Protein AF-A0A2D8BA63-F1 (afdb_monomer)

pLDDT: mean 92.12, std 8.98, range [36.78, 98.88]

Secondary structure (DSSP, 8-state):
---SPPPP--SSS--TT--SHHHHHHHHHHHHHGGG-TTSEEEEET-TTSHHHHHHHHTT-EEEEEES-HHHHHHHHHHHTT-TTEEEEE--TT--TTSPTT-EEEEEE-S-GGG-S-HHHHHHHHHHHEEEEEEEEEEEEBHIIIIIIT----TT-S--B-HHHHHHHHTTT-SEEEEEEE----------TT--S----EEEETTEEEES-----SEEEEEEESSGGGGTTS-S------TT-HHHHHHHHHHHHHHHHHHHHHHHHHHHHHHHTT-

Foldseek 3Di:
DDPADFDDDPVLDDDCVDDAPVNQQVVQLLVLCQCVQAPWAEEEEQCFLPPSQLSSLVSHHQYEYEHQDPVSQVNNCVRRVVRPSYHYDYDDLLDQPVAQFQQTQEYEYEQPCQQDPSNLSNLVNVLRNHHALHKYKYKHFQCVQQPVVVVDDDPSGPDGDHPVRVCVSQCVRFVAKDKDAADDDDDDDDDDPPDDDDDWDWDADPVGIDTDDPDDGRMMMMMGHNDHVSVPPGDPDDDDDDPVNRNVVVVVVVVVVVVVVVVVVVVVVVVVVVVVVVD

Mean predicted aligned error: 5.62 Å

Structure (mmCIF, N/CA/C/O backbone):
data_AF-A0A2D8BA63-F1
#
_entry.id   AF-A0A2D8BA63-F1
#
loop_
_atom_site.group_PDB
_atom_site.id
_atom_site.type_symbol
_atom_site.label_atom_id
_atom_site.label_alt_id
_atom_site.label_comp_id
_atom_site.label_asym_id
_atom_site.label_entity_id
_atom_site.label_seq_id
_atom_site.pdbx_PDB_ins_code
_atom_site.Cartn_x
_atom_site.Cartn_y
_atom_site.Cartn_z
_atom_site.occupancy
_atom_site.B_iso_or_equiv
_atom_site.auth_seq_id
_atom_site.auth_comp_id
_atom_site.auth_asym_id
_atom_site.auth_atom_id
_atom_site.pdbx_PDB_model_num
ATOM 1 N N . MET A 1 1 ? 5.846 26.357 -6.225 1.00 36.78 1 MET A N 1
ATOM 2 C CA . MET A 1 1 ? 6.901 25.489 -5.663 1.00 36.78 1 MET A CA 1
ATOM 3 C C . MET A 1 1 ? 6.699 25.513 -4.162 1.00 36.78 1 MET A C 1
ATOM 5 O O . MET A 1 1 ? 6.665 26.602 -3.613 1.00 36.78 1 MET A O 1
ATOM 9 N N . SER A 1 2 ? 6.387 24.375 -3.542 1.00 41.03 2 SER A N 1
ATOM 10 C CA . SER A 1 2 ? 6.136 24.307 -2.096 1.00 41.03 2 SER A CA 1
ATOM 11 C C . SER A 1 2 ? 7.414 24.700 -1.342 1.00 41.03 2 SER A C 1
ATOM 13 O O . SER A 1 2 ? 8.470 24.154 -1.636 1.00 41.03 2 SER A O 1
ATOM 15 N N . GLU A 1 3 ? 7.324 25.660 -0.417 1.00 54.19 3 GLU A N 1
ATOM 16 C CA . GLU A 1 3 ? 8.443 26.184 0.393 1.00 54.19 3 GLU A CA 1
ATOM 17 C C . GLU A 1 3 ? 8.926 25.212 1.490 1.00 54.19 3 GLU A C 1
ATOM 19 O O . GLU A 1 3 ? 9.721 25.588 2.350 1.00 54.19 3 GLU A O 1
ATOM 24 N N . HIS A 1 4 ? 8.460 23.960 1.497 1.00 57.81 4 HIS A N 1
ATOM 25 C CA . HIS A 1 4 ? 8.816 23.004 2.542 1.00 57.81 4 HIS A CA 1
ATOM 26 C C . HIS A 1 4 ? 10.095 22.227 2.185 1.00 57.81 4 HIS A C 1
ATOM 28 O O . HIS A 1 4 ? 10.226 21.759 1.051 1.00 57.81 4 HIS A O 1
ATOM 34 N N . PRO A 1 5 ? 11.035 22.061 3.135 1.00 61.38 5 PRO A N 1
ATOM 35 C CA . PRO A 1 5 ? 12.269 21.317 2.905 1.00 61.38 5 PRO A CA 1
ATOM 36 C C . PRO A 1 5 ? 11.960 19.867 2.516 1.00 61.38 5 PRO A C 1
ATOM 38 O O . PRO A 1 5 ? 11.190 19.189 3.192 1.00 61.38 5 PRO A O 1
ATOM 41 N N . VAL A 1 6 ? 12.557 19.401 1.416 1.00 74.44 6 VAL A N 1
ATOM 42 C CA . VAL A 1 6 ? 12.418 18.025 0.915 1.00 74.44 6 VAL A CA 1
ATOM 43 C C . VAL A 1 6 ? 13.180 17.080 1.840 1.00 74.44 6 VAL A C 1
ATOM 45 O O . VAL A 1 6 ? 14.362 17.304 2.107 1.00 74.44 6 VAL A O 1
ATOM 48 N N . LEU A 1 7 ? 12.521 16.021 2.311 1.00 80.38 7 LEU A N 1
ATOM 49 C CA . LEU A 1 7 ? 13.189 14.980 3.084 1.00 80.38 7 LEU A CA 1
ATOM 50 C C . LEU A 1 7 ? 14.110 14.168 2.148 1.00 80.38 7 LEU A C 1
ATOM 52 O O . LEU A 1 7 ? 13.640 13.698 1.106 1.00 80.38 7 LEU A O 1
ATOM 56 N N . PRO A 1 8 ? 15.409 14.006 2.458 1.00 80.31 8 PRO A N 1
ATOM 57 C CA . PRO A 1 8 ? 16.310 13.221 1.623 1.00 80.31 8 PRO A CA 1
ATOM 58 C C . PRO A 1 8 ? 15.844 11.768 1.502 1.00 80.31 8 PRO A C 1
ATOM 60 O O . PRO A 1 8 ? 15.501 11.127 2.491 1.00 80.31 8 PRO A O 1
ATOM 63 N N . PHE A 1 9 ? 15.878 11.225 0.289 1.00 80.50 9 PHE A N 1
ATOM 64 C CA . PHE A 1 9 ? 15.582 9.814 0.070 1.00 80.50 9 PHE A CA 1
ATOM 65 C C . PHE A 1 9 ? 16.802 8.956 0.404 1.00 80.50 9 PHE A C 1
ATOM 67 O O . PHE A 1 9 ? 17.817 9.025 -0.293 1.00 80.50 9 PHE A O 1
ATOM 74 N N . THR A 1 10 ? 16.668 8.130 1.437 1.00 77.56 10 THR A N 1
ATOM 75 C CA . THR A 1 10 ? 17.700 7.198 1.916 1.00 77.56 10 THR A CA 1
ATOM 76 C C . THR A 1 10 ? 17.593 5.804 1.292 1.00 77.56 10 THR A C 1
ATOM 78 O O . THR A 1 10 ? 18.524 5.020 1.419 1.00 77.56 10 THR A O 1
ATOM 81 N N . GLY A 1 11 ? 16.484 5.498 0.607 1.00 73.44 11 GLY A N 1
ATOM 82 C CA . GLY A 1 11 ? 16.144 4.146 0.143 1.00 73.44 11 GLY A CA 1
ATOM 83 C C . GLY A 1 11 ? 15.202 3.395 1.086 1.00 73.44 11 GLY A C 1
ATOM 84 O O . GLY A 1 11 ? 14.504 2.495 0.645 1.00 73.44 11 GLY A O 1
ATOM 85 N N . GLU A 1 12 ? 15.122 3.811 2.348 1.00 78.38 12 GLU A N 1
ATOM 86 C CA . GLU A 1 12 ? 14.252 3.204 3.364 1.00 78.38 12 GLU A CA 1
ATOM 87 C C . GLU A 1 12 ? 12.789 3.635 3.231 1.00 78.38 12 GLU A C 1
ATOM 89 O O . GLU A 1 12 ? 11.874 2.871 3.510 1.00 78.38 12 GLU A O 1
ATOM 94 N N . ARG A 1 13 ? 12.561 4.880 2.804 1.00 84.81 13 ARG A N 1
ATOM 95 C CA . ARG A 1 13 ? 11.239 5.500 2.769 1.00 84.81 13 ARG A CA 1
ATOM 96 C C . ARG A 1 13 ? 10.960 6.099 1.405 1.00 84.81 13 ARG A C 1
ATOM 98 O O . ARG A 1 13 ? 11.774 6.848 0.862 1.00 84.81 13 ARG A O 1
ATOM 105 N N . TYR A 1 14 ? 9.760 5.849 0.899 1.00 85.44 14 TYR A N 1
ATOM 106 C CA . TYR A 1 14 ? 9.250 6.549 -0.269 1.00 85.44 14 TYR A CA 1
ATOM 107 C C . TYR A 1 14 ? 8.957 8.025 0.037 1.00 85.44 14 TYR A C 1
ATOM 109 O O . TYR A 1 14 ? 8.306 8.350 1.031 1.00 85.44 14 TYR A O 1
ATOM 117 N N . THR A 1 15 ? 9.392 8.916 -0.854 1.00 83.19 15 THR A N 1
ATOM 118 C CA . THR A 1 15 ? 9.012 10.333 -0.845 1.00 83.19 15 THR A CA 1
ATOM 119 C C . THR A 1 15 ? 8.255 10.670 -2.134 1.00 83.19 15 THR A C 1
ATOM 121 O O . THR A 1 15 ? 8.637 10.167 -3.192 1.00 83.19 15 THR A O 1
ATOM 124 N N . PRO A 1 16 ? 7.208 11.519 -2.108 1.00 80.88 16 PRO A N 1
ATOM 125 C CA . PRO A 1 16 ? 6.418 11.860 -3.297 1.00 80.88 16 PRO A CA 1
ATOM 126 C C . PRO A 1 16 ? 7.219 12.466 -4.455 1.00 80.88 16 PRO A C 1
ATOM 128 O O . PRO A 1 16 ? 6.772 12.453 -5.598 1.00 80.88 16 PRO A O 1
ATOM 131 N N . GLU A 1 17 ? 8.399 13.016 -4.170 1.00 83.75 17 GLU A N 1
ATOM 132 C CA . GLU A 1 17 ? 9.335 13.530 -5.169 1.00 83.75 17 GLU A CA 1
ATOM 133 C C . GLU A 1 17 ? 9.994 12.407 -5.996 1.00 83.75 17 GLU A C 1
ATOM 135 O O . GLU A 1 17 ? 10.580 12.673 -7.049 1.00 83.75 17 GLU A O 1
ATOM 140 N N . ARG A 1 18 ? 9.903 11.147 -5.551 1.00 80.44 18 ARG A N 1
ATOM 141 C CA . ARG A 1 18 ? 10.297 9.974 -6.336 1.00 80.44 18 ARG A CA 1
ATOM 142 C C . ARG A 1 18 ? 9.176 9.597 -7.306 1.00 80.44 18 ARG A C 1
ATOM 144 O O . ARG A 1 18 ? 8.060 9.288 -6.895 1.00 80.44 18 ARG A O 1
ATOM 151 N N . GLY A 1 19 ? 9.502 9.603 -8.597 1.00 75.94 19 GLY A N 1
ATOM 152 C CA . GLY A 1 19 ? 8.677 9.010 -9.654 1.00 75.94 19 GLY A CA 1
ATOM 153 C C . GLY A 1 19 ? 8.963 7.517 -9.846 1.00 75.94 19 GLY A C 1
ATOM 154 O O . GLY A 1 19 ? 9.604 6.893 -9.000 1.00 75.94 19 GLY A O 1
ATOM 155 N N . ARG A 1 20 ? 8.565 6.981 -11.006 1.00 82.88 20 ARG A N 1
ATOM 156 C CA . ARG A 1 20 ? 8.799 5.589 -11.447 1.00 82.88 20 ARG A CA 1
ATOM 157 C C . ARG A 1 20 ? 7.987 4.534 -10.687 1.00 82.88 20 ARG A C 1
ATOM 159 O O . ARG A 1 20 ? 6.937 4.846 -10.131 1.00 82.88 20 ARG A O 1
ATOM 166 N N . GLU A 1 21 ? 8.428 3.276 -10.735 1.00 83.44 21 GLU A N 1
ATOM 167 C CA . GLU A 1 21 ? 7.679 2.108 -10.260 1.00 83.44 21 GLU A CA 1
ATOM 168 C C . GLU A 1 21 ? 7.295 2.238 -8.788 1.00 83.44 21 GLU A C 1
ATOM 170 O O . GLU A 1 21 ? 6.129 2.049 -8.439 1.00 83.44 21 GLU A O 1
ATOM 175 N N . ILE A 1 22 ? 8.250 2.681 -7.963 1.00 85.75 22 ILE A N 1
ATOM 176 C CA . ILE A 1 22 ? 8.063 2.873 -6.523 1.00 85.75 22 ILE A CA 1
ATOM 177 C C . ILE A 1 22 ? 6.902 3.829 -6.217 1.00 85.75 22 ILE A C 1
ATOM 179 O O . ILE A 1 22 ? 6.151 3.614 -5.270 1.00 85.75 22 ILE A O 1
ATOM 183 N N . ALA A 1 23 ? 6.677 4.850 -7.054 1.00 87.94 23 ALA A N 1
ATOM 184 C CA . ALA A 1 23 ? 5.541 5.746 -6.883 1.00 87.94 23 ALA A CA 1
ATOM 185 C C . ALA A 1 23 ? 4.215 5.002 -7.072 1.00 87.94 23 ALA A C 1
ATOM 187 O O . ALA A 1 23 ? 3.329 5.104 -6.227 1.00 87.94 23 ALA A O 1
ATOM 188 N N . TYR A 1 24 ? 4.077 4.214 -8.139 1.00 91.94 24 TYR A N 1
ATOM 189 C CA . TYR A 1 24 ? 2.854 3.445 -8.386 1.00 91.94 24 TYR A CA 1
ATOM 190 C C . TYR A 1 24 ? 2.594 2.432 -7.276 1.00 91.94 24 TYR A C 1
ATOM 192 O O . TYR A 1 24 ? 1.462 2.313 -6.811 1.00 91.94 24 TYR A O 1
ATOM 200 N N . GLU A 1 25 ? 3.630 1.729 -6.826 1.00 92.44 25 GLU A N 1
ATOM 201 C CA . GLU A 1 25 ? 3.519 0.739 -5.757 1.00 92.44 25 GLU A CA 1
ATOM 202 C C . GLU A 1 25 ? 2.975 1.383 -4.478 1.00 92.44 25 GLU A C 1
ATOM 204 O O . GLU A 1 25 ? 1.981 0.921 -3.907 1.00 92.44 25 GLU A O 1
ATOM 209 N N . HIS A 1 26 ? 3.571 2.493 -4.054 1.00 94.12 26 HIS A N 1
ATOM 210 C CA . HIS A 1 26 ? 3.197 3.196 -2.832 1.00 94.12 26 HIS A CA 1
ATOM 211 C C . HIS A 1 26 ? 1.831 3.899 -2.937 1.00 94.12 26 HIS A C 1
ATOM 213 O O . HIS A 1 26 ? 0.942 3.669 -2.109 1.00 94.12 26 HIS A O 1
ATOM 219 N N . TRP A 1 27 ? 1.601 4.688 -3.990 1.00 94.88 27 TRP A N 1
ATOM 220 C CA . TRP A 1 27 ? 0.345 5.424 -4.173 1.00 94.88 27 TRP A CA 1
ATOM 221 C C . TRP A 1 27 ? -0.863 4.513 -4.371 1.00 94.88 27 TRP A C 1
ATOM 223 O O . TRP A 1 27 ? -1.954 4.851 -3.909 1.00 94.88 27 TRP A O 1
ATOM 233 N N . HIS A 1 28 ? -0.702 3.353 -5.011 1.00 96.81 28 HIS A N 1
ATOM 234 C CA . HIS A 1 28 ? -1.818 2.443 -5.269 1.00 96.81 28 HIS A CA 1
ATOM 235 C C . HIS A 1 28 ? -2.404 1.860 -3.977 1.00 96.81 28 HIS A C 1
ATOM 237 O O . HIS A 1 28 ? -3.628 1.812 -3.844 1.00 96.81 28 HIS A O 1
ATOM 243 N N . ARG A 1 29 ? -1.576 1.508 -2.983 1.00 97.44 29 ARG A N 1
ATOM 244 C CA . ARG A 1 29 ? -2.061 1.007 -1.680 1.00 97.44 29 ARG A CA 1
ATOM 245 C C . ARG A 1 29 ? -2.949 2.039 -0.982 1.00 97.44 29 ARG A C 1
ATOM 247 O O . ARG A 1 29 ? -4.066 1.732 -0.560 1.00 97.44 29 ARG A O 1
ATOM 254 N N . TYR A 1 30 ? -2.510 3.297 -0.958 1.00 97.94 30 TYR A N 1
ATOM 255 C CA . TYR A 1 30 ? -3.320 4.391 -0.426 1.00 97.94 30 TYR A CA 1
ATOM 256 C C . TYR A 1 30 ? -4.521 4.724 -1.324 1.00 97.94 30 TYR A C 1
ATOM 258 O O . TYR A 1 30 ? -5.593 5.034 -0.813 1.00 97.94 30 TYR A O 1
ATOM 266 N N . ALA A 1 31 ? -4.418 4.610 -2.650 1.00 97.12 31 ALA A N 1
ATOM 267 C CA . ALA A 1 31 ? -5.553 4.803 -3.553 1.00 97.12 31 ALA A CA 1
ATOM 268 C C . ALA A 1 31 ? -6.653 3.748 -3.344 1.00 97.12 31 ALA A C 1
ATOM 270 O O . ALA A 1 31 ? -7.831 4.102 -3.399 1.00 97.12 31 ALA A O 1
ATOM 271 N N . LEU A 1 32 ? -6.279 2.496 -3.054 1.00 97.31 32 LEU A N 1
ATOM 272 C CA . LEU A 1 32 ? -7.192 1.419 -2.660 1.00 97.31 32 LEU A CA 1
ATOM 273 C C . LEU A 1 32 ? -7.887 1.732 -1.326 1.00 97.31 32 LEU A C 1
ATOM 275 O O . LEU A 1 32 ? -9.087 1.504 -1.191 1.00 97.31 32 LEU A O 1
ATOM 279 N N . ALA A 1 33 ? -7.148 2.279 -0.357 1.00 97.69 33 ALA A N 1
ATOM 280 C CA . ALA A 1 33 ? -7.671 2.643 0.960 1.00 97.69 33 ALA A CA 1
ATOM 281 C C . ALA A 1 33 ? -8.555 3.904 0.945 1.00 97.69 33 ALA A C 1
ATOM 283 O O . ALA A 1 33 ? -9.486 4.019 1.742 1.00 97.69 33 ALA A O 1
ATOM 284 N N . ARG A 1 34 ? -8.289 4.849 0.033 1.00 97.81 34 ARG A N 1
ATOM 285 C CA . ARG A 1 34 ? -8.894 6.194 0.004 1.00 97.81 34 ARG A CA 1
ATOM 286 C C . ARG A 1 34 ? -10.424 6.211 0.122 1.00 97.81 34 ARG A C 1
ATOM 288 O O . ARG A 1 34 ? -10.921 6.995 0.930 1.00 97.81 34 ARG A O 1
ATOM 295 N N . PRO A 1 35 ? -11.195 5.385 -0.616 1.00 96.75 35 PRO A N 1
ATOM 296 C CA . PRO A 1 35 ? -12.657 5.396 -0.524 1.00 96.75 35 PRO A CA 1
ATOM 297 C C . PRO A 1 35 ? -13.187 4.968 0.852 1.00 96.75 35 PRO A C 1
ATOM 299 O O . PRO A 1 35 ? -14.329 5.263 1.189 1.00 96.75 35 PRO A O 1
ATOM 302 N N . LEU A 1 36 ? -12.368 4.279 1.652 1.00 97.12 36 LEU A N 1
ATOM 303 C CA . LEU A 1 36 ? -12.744 3.742 2.958 1.00 97.12 36 LEU A CA 1
ATOM 304 C C . LEU A 1 36 ? -12.575 4.770 4.084 1.00 97.12 36 LEU A C 1
ATOM 306 O O . LEU A 1 36 ? -13.120 4.571 5.164 1.00 97.12 36 LEU A O 1
ATOM 310 N N . ALA A 1 37 ? -11.826 5.852 3.857 1.00 97.88 37 ALA A N 1
ATOM 311 C CA . ALA A 1 37 ? -11.465 6.812 4.899 1.00 97.88 37 ALA A CA 1
ATOM 312 C C . ALA A 1 37 ? -12.602 7.775 5.283 1.00 97.88 37 ALA A C 1
ATOM 314 O O . ALA A 1 37 ? -12.613 8.290 6.401 1.00 97.88 37 ALA A O 1
ATOM 315 N N . ALA A 1 38 ? -13.558 8.026 4.386 1.00 97.50 38 ALA A N 1
ATOM 316 C CA . ALA A 1 38 ? -14.593 9.038 4.583 1.00 97.50 38 ALA A CA 1
ATOM 317 C C . ALA A 1 38 ? -15.389 8.817 5.884 1.00 97.50 38 ALA A C 1
ATOM 319 O O . ALA A 1 38 ? -15.988 7.763 6.098 1.00 97.50 38 ALA A O 1
ATOM 320 N N . GLY A 1 39 ? -15.385 9.819 6.771 1.00 97.69 39 GLY A N 1
ATOM 321 C CA . GLY A 1 39 ? -16.095 9.792 8.055 1.00 97.69 39 GLY A CA 1
ATOM 322 C C . GLY A 1 39 ? -15.459 8.915 9.144 1.00 97.69 39 GLY A C 1
ATOM 323 O O . GLY A 1 39 ? -15.929 8.943 10.287 1.00 97.69 39 GLY A O 1
ATOM 324 N N . ARG A 1 40 ? -14.387 8.177 8.830 1.00 98.38 40 ARG A N 1
ATOM 325 C CA . ARG A 1 40 ? -13.730 7.221 9.733 1.00 98.38 40 ARG A CA 1
ATOM 326 C C . ARG A 1 40 ? -12.606 7.852 10.550 1.00 98.38 40 ARG A C 1
ATOM 328 O O . ARG A 1 40 ? -11.975 8.823 10.130 1.00 98.38 40 ARG A O 1
ATOM 335 N N . ARG A 1 41 ? -12.340 7.274 11.723 1.00 98.81 41 ARG A N 1
ATOM 336 C CA . ARG A 1 41 ? -11.105 7.481 12.493 1.00 98.81 41 ARG A CA 1
ATOM 337 C C . ARG A 1 41 ? -10.031 6.576 11.899 1.00 98.81 41 ARG A C 1
ATOM 339 O O . ARG A 1 41 ? -10.203 5.357 11.900 1.00 98.81 41 ARG A O 1
ATOM 346 N N . VAL A 1 42 ? -8.971 7.169 11.370 1.00 98.88 42 VAL A N 1
ATOM 347 C CA . VAL A 1 42 ? -7.920 6.474 10.628 1.00 98.88 42 VAL A CA 1
ATOM 348 C C . VAL A 1 42 ? -6.611 6.542 11.402 1.00 98.88 42 VAL A C 1
ATOM 350 O O . VAL A 1 42 ? -6.197 7.626 11.810 1.00 98.88 42 VAL A O 1
ATOM 353 N N . LEU A 1 43 ? -5.963 5.397 11.575 1.00 98.88 43 LEU A N 1
ATOM 354 C CA . LEU A 1 43 ? -4.563 5.309 11.976 1.00 98.88 43 LEU A CA 1
ATOM 355 C C . LEU A 1 43 ? -3.736 4.945 10.743 1.00 98.88 43 LEU A C 1
ATOM 357 O O . LEU A 1 43 ? -4.050 3.961 10.082 1.00 98.88 43 LEU A O 1
ATOM 361 N N . ASP A 1 44 ? -2.692 5.709 10.451 1.00 98.81 44 ASP A N 1
ATOM 362 C CA . ASP A 1 44 ? -1.660 5.366 9.469 1.00 98.81 44 ASP A CA 1
ATOM 363 C C . ASP A 1 44 ? -0.364 5.104 10.245 1.00 98.81 44 ASP A C 1
ATOM 365 O O . ASP A 1 44 ? 0.294 6.033 10.714 1.00 98.81 44 ASP A O 1
ATOM 369 N N . ALA A 1 45 ? -0.076 3.832 10.512 1.00 98.44 45 ALA A N 1
ATOM 370 C CA . ALA A 1 45 ? 1.037 3.402 11.348 1.00 98.44 45 ALA A CA 1
ATOM 371 C C . ALA A 1 45 ? 2.277 3.126 10.490 1.00 98.44 45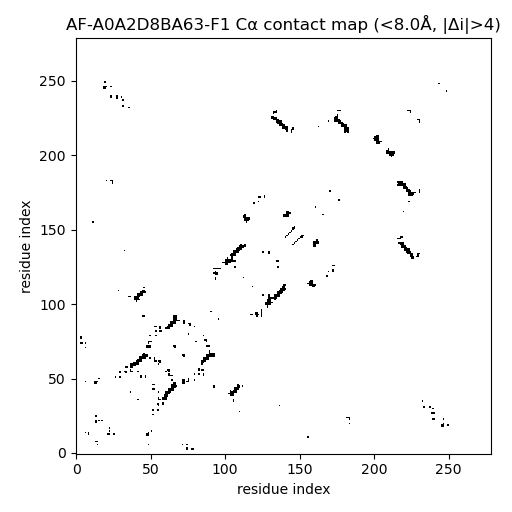 ALA A C 1
ATOM 373 O O . ALA A 1 45 ? 2.205 2.325 9.560 1.00 98.44 45 ALA A O 1
ATOM 374 N N . ALA A 1 46 ? 3.398 3.759 10.852 1.00 97.25 46 ALA A N 1
ATOM 375 C CA . ALA A 1 46 ? 4.580 3.945 10.004 1.00 97.25 46 ALA A CA 1
ATOM 376 C C . ALA A 1 46 ? 4.257 4.766 8.739 1.00 97.25 46 ALA A C 1
ATOM 378 O O . ALA A 1 46 ? 4.487 4.342 7.610 1.00 97.25 46 ALA A O 1
ATOM 379 N N . CYS A 1 47 ? 3.690 5.962 8.939 1.00 97.56 47 CYS A N 1
ATOM 380 C CA . CYS A 1 47 ? 3.182 6.829 7.870 1.00 97.56 47 CYS A CA 1
ATOM 381 C C . CYS A 1 47 ? 4.266 7.457 6.976 1.00 97.56 47 CYS A C 1
ATOM 383 O O . CYS A 1 47 ? 3.950 8.139 5.992 1.00 97.56 47 CYS A O 1
ATOM 385 N N . GLY A 1 48 ? 5.542 7.295 7.324 1.00 95.69 48 GLY A N 1
ATOM 386 C CA . GLY A 1 48 ? 6.655 7.874 6.598 1.00 95.69 48 GLY A CA 1
ATOM 387 C C . GLY A 1 48 ? 6.603 9.399 6.588 1.00 95.69 48 GLY A C 1
ATOM 388 O O . GLY A 1 48 ? 6.421 10.040 7.620 1.00 95.69 48 GLY A O 1
ATOM 389 N N . GLU A 1 49 ? 6.751 9.998 5.404 1.00 94.62 49 GLU A N 1
ATOM 390 C CA . GLU A 1 49 ? 6.716 11.459 5.265 1.00 94.62 49 GLU A CA 1
ATOM 391 C C . GLU A 1 49 ? 5.291 12.030 5.287 1.00 94.62 49 GLU A C 1
ATOM 393 O O . GLU A 1 49 ? 5.134 13.241 5.397 1.00 94.62 49 GLU A O 1
ATOM 398 N N . GLY A 1 50 ? 4.259 11.175 5.247 1.00 96.94 50 GLY A N 1
ATOM 399 C CA . GLY A 1 50 ? 2.874 11.550 5.539 1.00 96.94 50 GLY A CA 1
ATOM 400 C C . GLY A 1 50 ? 1.928 11.731 4.344 1.00 96.94 50 GLY A C 1
ATOM 401 O O . GLY A 1 50 ? 0.732 11.934 4.562 1.00 96.94 50 GLY A O 1
ATOM 402 N N . TYR A 1 51 ? 2.356 11.623 3.078 1.00 97.19 51 TYR A N 1
ATOM 403 C CA . TYR A 1 51 ? 1.437 11.798 1.933 1.00 97.19 51 TYR A CA 1
ATOM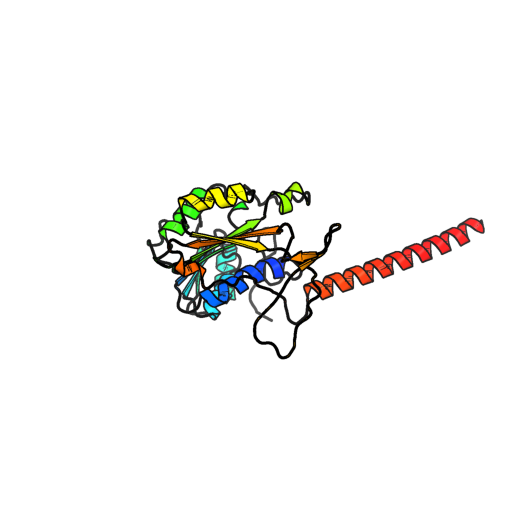 404 C C . TYR A 1 51 ? 0.199 10.895 2.000 1.00 97.19 51 TYR A C 1
ATOM 406 O O . TYR A 1 51 ? -0.901 11.334 1.650 1.00 97.19 51 TYR A O 1
ATOM 414 N N . GLY A 1 52 ? 0.365 9.651 2.458 1.00 97.81 52 GLY A N 1
ATOM 415 C CA . GLY A 1 52 ? -0.712 8.680 2.610 1.00 97.81 52 GLY A CA 1
ATOM 416 C C . GLY A 1 52 ? -1.752 9.131 3.631 1.00 97.81 52 GLY A C 1
ATOM 417 O O . GLY A 1 52 ? -2.943 9.221 3.317 1.00 97.81 52 GLY A O 1
ATOM 418 N N . SER A 1 53 ? -1.293 9.541 4.815 1.00 98.62 53 SER A N 1
ATOM 419 C CA . SER A 1 53 ? -2.129 10.137 5.859 1.00 98.62 53 SER A CA 1
ATOM 420 C C . SER A 1 53 ? -2.870 11.379 5.351 1.00 98.62 53 SER A C 1
ATOM 422 O O . SER A 1 53 ? -4.083 11.515 5.542 1.00 98.62 53 SER A O 1
ATOM 424 N N . ALA A 1 54 ? -2.174 12.262 4.626 1.00 98.50 54 ALA A N 1
ATOM 425 C CA . ALA A 1 54 ? -2.772 13.446 4.015 1.00 98.50 54 ALA A CA 1
ATOM 426 C C . ALA A 1 54 ? -3.837 13.096 2.963 1.00 98.50 54 ALA A C 1
ATOM 428 O O . ALA A 1 54 ? -4.869 13.772 2.879 1.00 98.50 54 ALA A O 1
ATOM 429 N N . LEU A 1 55 ? -3.629 12.033 2.179 1.00 98.06 55 LEU A N 1
ATOM 430 C CA . LEU A 1 55 ? -4.612 11.540 1.215 1.00 98.06 55 LEU A CA 1
ATOM 431 C C . LEU A 1 55 ? -5.879 11.033 1.916 1.00 98.06 55 LEU A C 1
ATOM 433 O O . LEU A 1 55 ? -6.985 11.355 1.475 1.00 98.06 55 LEU A O 1
ATOM 437 N N . MET A 1 56 ? -5.734 10.284 3.013 1.00 98.69 56 MET A N 1
ATOM 438 C CA . MET A 1 56 ? -6.875 9.789 3.796 1.00 98.69 56 MET A CA 1
ATOM 439 C C . MET A 1 56 ? -7.648 10.937 4.448 1.00 98.69 56 MET A C 1
ATOM 441 O O . MET A 1 56 ? -8.881 10.955 4.431 1.00 98.69 56 MET A O 1
ATOM 445 N N . ALA A 1 57 ? -6.934 11.939 4.963 1.00 98.56 57 ALA A N 1
ATOM 446 C CA . ALA A 1 57 ? -7.540 13.105 5.586 1.00 98.56 57 ALA A CA 1
ATOM 447 C C . ALA A 1 57 ? -8.352 13.920 4.572 1.00 98.56 57 ALA A C 1
ATOM 449 O O . ALA A 1 57 ? -9.505 14.274 4.829 1.00 98.56 57 ALA A O 1
ATOM 450 N N . ARG A 1 58 ? -7.799 14.155 3.375 1.00 98.12 58 ARG A N 1
ATOM 451 C CA . ARG A 1 58 ? -8.501 14.830 2.267 1.00 98.12 58 ARG A CA 1
ATOM 452 C C . ARG A 1 58 ? -9.719 14.056 1.763 1.00 98.12 58 ARG A C 1
ATOM 454 O O . ARG A 1 58 ? -10.657 14.674 1.272 1.00 98.12 58 ARG A O 1
ATOM 461 N N . ALA A 1 59 ? -9.736 12.735 1.923 1.00 98.00 59 ALA A N 1
ATOM 462 C CA . ALA A 1 59 ? -10.902 11.899 1.643 1.00 98.00 59 ALA A CA 1
ATOM 463 C C . ALA A 1 59 ? -11.985 11.955 2.743 1.00 98.00 59 ALA A C 1
ATOM 465 O O . ALA A 1 59 ? -13.001 11.273 2.638 1.00 98.00 59 ALA A O 1
ATOM 466 N N . GLY A 1 60 ? -11.795 12.771 3.787 1.00 98.12 60 GLY A N 1
ATOM 467 C CA . GLY A 1 60 ? -12.765 12.982 4.863 1.00 98.12 60 GLY A CA 1
ATOM 468 C C . GLY A 1 60 ? -12.538 12.121 6.107 1.00 98.12 60 GLY A C 1
ATOM 469 O O . GLY A 1 60 ? -13.434 12.044 6.950 1.00 98.12 60 GLY A O 1
ATOM 470 N N . GLY A 1 61 ? -11.381 11.463 6.232 1.00 98.62 61 GLY A N 1
ATOM 471 C CA . GLY A 1 61 ? -10.989 10.754 7.452 1.00 98.62 61 GLY A CA 1
ATOM 472 C C . GLY A 1 61 ? -10.440 11.692 8.529 1.00 98.62 61 GLY A C 1
ATOM 473 O O . GLY A 1 61 ? -9.832 12.713 8.217 1.00 98.62 61 GLY A O 1
ATOM 474 N N . ARG A 1 62 ? -10.620 11.336 9.805 1.00 98.81 62 ARG A N 1
ATOM 475 C CA . ARG A 1 62 ? -9.886 11.933 10.936 1.00 98.81 62 ARG A CA 1
ATOM 476 C C . ARG A 1 62 ? -8.647 11.087 11.180 1.00 98.81 62 ARG A C 1
ATOM 478 O O . ARG A 1 62 ? -8.793 9.948 11.618 1.00 98.81 62 ARG A O 1
ATOM 485 N N . VAL A 1 63 ? -7.472 11.605 10.847 1.00 98.88 63 VAL A N 1
ATOM 486 C CA . VAL A 1 63 ? -6.261 10.800 10.674 1.00 98.88 63 VAL A CA 1
ATOM 487 C C . VAL A 1 63 ? -5.229 11.104 11.751 1.00 98.88 63 VAL A C 1
ATOM 489 O O . VAL A 1 63 ? -4.884 12.265 11.973 1.00 98.88 63 VAL A O 1
ATOM 492 N N . LEU A 1 64 ? -4.710 10.042 12.361 1.00 98.88 64 LEU A N 1
ATOM 493 C CA . LEU A 1 64 ? -3.468 10.043 13.122 1.00 98.88 64 LEU A CA 1
ATOM 494 C C . LEU A 1 64 ? -2.401 9.296 12.310 1.00 98.88 64 LEU A C 1
ATOM 496 O O . LEU A 1 64 ? -2.554 8.101 12.067 1.00 98.88 64 LEU A O 1
ATOM 500 N N . GLY A 1 65 ? -1.349 9.992 11.887 1.00 98.69 65 GLY A N 1
ATOM 501 C CA . GLY A 1 65 ? -0.154 9.390 11.294 1.00 98.69 65 GLY A CA 1
ATOM 502 C C . GLY A 1 65 ? 0.930 9.192 12.351 1.00 98.69 65 GLY A C 1
ATOM 503 O O . GLY A 1 65 ? 1.268 10.138 13.065 1.00 98.69 65 GLY A O 1
ATOM 504 N N . LEU A 1 66 ? 1.467 7.979 12.470 1.00 98.56 66 LEU A N 1
ATOM 505 C CA . LEU A 1 66 ? 2.554 7.659 13.397 1.00 98.56 66 LEU A CA 1
ATOM 506 C C . LEU A 1 66 ? 3.806 7.247 12.639 1.00 98.56 66 LEU A C 1
ATOM 508 O O . LEU A 1 66 ? 3.728 6.381 11.773 1.00 98.56 66 LEU A O 1
ATOM 512 N N . ASP A 1 67 ? 4.959 7.778 13.024 1.00 98.12 67 ASP A N 1
ATOM 513 C CA . ASP A 1 67 ? 6.257 7.286 12.554 1.00 98.12 67 ASP A CA 1
ATOM 514 C C . ASP A 1 67 ? 7.286 7.314 13.695 1.00 98.12 67 ASP A C 1
ATOM 516 O O . ASP A 1 67 ? 7.177 8.114 14.629 1.00 98.12 67 ASP A O 1
ATOM 520 N N . LEU A 1 68 ? 8.271 6.416 13.648 1.00 96.75 68 LEU A N 1
ATOM 521 C CA . LEU A 1 68 ? 9.318 6.319 14.667 1.00 96.75 68 LEU A CA 1
ATOM 522 C C . LEU A 1 68 ? 10.359 7.440 14.512 1.00 96.75 68 LEU A C 1
ATOM 524 O O . LEU A 1 68 ? 10.926 7.909 15.506 1.00 96.75 68 LEU A O 1
ATOM 528 N N . ASP A 1 69 ? 10.597 7.872 13.272 1.00 96.00 69 ASP A N 1
ATOM 529 C CA . ASP A 1 69 ? 11.606 8.862 12.918 1.00 96.00 69 ASP A CA 1
ATOM 530 C C . ASP A 1 69 ? 11.096 10.293 13.187 1.00 96.00 69 ASP A C 1
ATOM 532 O O . ASP A 1 69 ? 10.173 10.770 12.515 1.00 96.00 69 ASP A O 1
ATOM 536 N N . PRO A 1 70 ? 11.708 11.027 14.136 1.00 96.00 70 PRO A N 1
ATOM 537 C CA . PRO A 1 70 ? 11.283 12.383 14.461 1.00 96.00 70 PRO A CA 1
ATOM 538 C C . PRO A 1 70 ? 11.425 13.352 13.279 1.00 96.00 70 PRO A C 1
ATOM 540 O O . PRO A 1 70 ? 10.623 14.282 13.175 1.00 96.00 70 PRO A O 1
ATOM 543 N N . GLN A 1 71 ? 12.392 13.140 12.375 1.00 94.75 71 GLN A N 1
ATOM 544 C CA . GLN A 1 71 ? 12.584 14.007 11.207 1.00 94.75 71 GLN A CA 1
ATOM 545 C C . GLN A 1 71 ? 11.438 13.848 10.203 1.00 94.75 71 GLN A C 1
ATOM 547 O O . GLN A 1 71 ? 10.954 14.839 9.653 1.00 94.75 71 GLN A O 1
ATOM 552 N N . ALA A 1 72 ? 10.959 12.616 10.008 1.00 94.75 72 ALA A N 1
ATOM 553 C CA . ALA A 1 72 ? 9.782 12.322 9.194 1.00 94.75 72 ALA A CA 1
ATOM 554 C C . ALA A 1 72 ? 8.541 13.032 9.725 1.00 94.75 72 ALA A C 1
ATOM 556 O O . ALA A 1 72 ? 7.828 13.698 8.978 1.00 94.75 72 ALA A O 1
ATOM 557 N N . VAL A 1 73 ? 8.317 12.918 11.036 1.00 97.44 73 VAL A N 1
ATOM 558 C CA . VAL A 1 73 ? 7.154 13.498 11.709 1.00 97.44 73 VAL A CA 1
ATOM 559 C C . VAL A 1 73 ? 7.193 15.021 11.641 1.00 97.44 73 VAL A C 1
ATOM 561 O O . VAL A 1 73 ? 6.172 15.650 11.364 1.00 97.44 73 VAL A O 1
ATOM 564 N N . GLU A 1 74 ? 8.355 15.637 11.869 1.00 96.62 74 GLU A N 1
ATOM 565 C CA . GLU A 1 74 ? 8.518 17.087 11.739 1.00 96.62 74 GLU A CA 1
ATOM 566 C C . GLU A 1 74 ? 8.258 17.556 10.301 1.00 96.62 74 GLU A C 1
ATOM 568 O O . GLU A 1 74 ? 7.490 18.501 10.089 1.00 96.62 74 GLU A O 1
ATOM 573 N N . HIS A 1 75 ? 8.813 16.849 9.311 1.00 95.44 75 HIS A N 1
ATOM 574 C CA . HIS A 1 75 ? 8.547 17.109 7.899 1.00 95.44 75 HIS A CA 1
ATOM 575 C C . HIS A 1 75 ? 7.050 17.002 7.572 1.00 95.44 75 HIS A C 1
ATOM 577 O O . HIS A 1 75 ? 6.483 17.928 6.989 1.00 95.44 75 HIS A O 1
ATOM 583 N N . ALA A 1 76 ? 6.392 15.918 7.991 1.00 96.81 76 ALA A N 1
ATOM 584 C CA . ALA A 1 76 ? 4.977 15.664 7.744 1.00 96.81 76 ALA A CA 1
ATOM 585 C C . ALA A 1 76 ? 4.087 16.762 8.349 1.00 96.81 76 ALA A C 1
ATOM 587 O O . ALA A 1 76 ? 3.190 17.292 7.683 1.00 96.81 76 ALA A O 1
ATOM 588 N N . ARG A 1 77 ? 4.376 17.167 9.596 1.00 97.25 77 ARG A N 1
ATOM 589 C CA . ARG A 1 77 ? 3.685 18.277 10.272 1.00 97.25 77 ARG A CA 1
ATOM 590 C C . ARG A 1 77 ? 3.823 19.575 9.493 1.00 97.25 77 ARG A C 1
ATOM 592 O O . ARG A 1 77 ? 2.820 20.247 9.285 1.00 97.25 77 ARG A O 1
ATOM 599 N N . ALA A 1 78 ? 5.033 19.917 9.051 1.00 96.31 78 ALA A N 1
ATOM 600 C CA . ALA A 1 78 ? 5.274 21.147 8.304 1.00 96.31 78 ALA A CA 1
ATOM 601 C C . ALA A 1 78 ? 4.585 21.124 6.930 1.00 96.31 78 ALA A C 1
ATOM 603 O O . ALA A 1 78 ? 3.878 22.066 6.573 1.00 96.31 78 ALA A O 1
ATOM 604 N N . ARG A 1 79 ? 4.752 20.031 6.180 1.00 96.25 79 ARG A N 1
ATOM 605 C CA . ARG A 1 79 ? 4.266 19.887 4.802 1.00 96.25 79 ARG A CA 1
ATOM 606 C C . ARG A 1 79 ? 2.744 19.834 4.698 1.00 96.25 79 ARG A C 1
ATOM 608 O O . ARG A 1 79 ? 2.178 20.330 3.723 1.00 96.25 79 ARG A O 1
ATOM 615 N N . TYR A 1 80 ? 2.078 19.233 5.683 1.00 96.88 80 TYR A N 1
ATOM 616 C CA . TYR A 1 80 ? 0.633 18.991 5.652 1.00 96.88 80 TYR A CA 1
ATOM 617 C C . TYR A 1 80 ? -0.147 19.769 6.728 1.00 96.88 80 TYR A C 1
ATOM 619 O O . TYR A 1 80 ? -1.319 19.471 6.958 1.00 96.88 80 TYR A O 1
ATOM 627 N N . ALA A 1 81 ? 0.453 20.807 7.330 1.00 94.56 81 ALA A N 1
ATOM 628 C CA . ALA A 1 81 ? -0.133 21.631 8.400 1.00 94.56 81 ALA A CA 1
ATOM 629 C C . ALA A 1 81 ? -1.527 22.212 8.084 1.00 94.56 81 ALA A C 1
ATOM 631 O O . ALA A 1 81 ? -2.315 22.484 8.984 1.00 94.56 81 ALA A O 1
ATOM 632 N N . GLY A 1 82 ? -1.845 22.417 6.802 1.00 95.75 82 GLY A N 1
ATOM 633 C CA . GLY A 1 82 ? -3.114 22.996 6.353 1.00 95.75 82 GLY A CA 1
ATOM 634 C C . GLY A 1 82 ? -4.322 22.050 6.378 1.00 95.75 82 GLY A C 1
ATOM 635 O O . GLY A 1 82 ? -5.364 22.421 5.842 1.00 95.75 82 GLY A O 1
ATOM 636 N N . ILE A 1 83 ? -4.201 20.835 6.925 1.00 97.75 83 ILE A N 1
ATOM 637 C CA . ILE A 1 83 ? -5.273 19.827 6.956 1.00 97.75 83 ILE A CA 1
ATOM 638 C C . ILE A 1 83 ? -5.769 19.654 8.406 1.00 97.75 83 ILE A C 1
ATOM 640 O O . ILE A 1 83 ? -5.132 18.943 9.179 1.00 97.75 83 ILE A O 1
ATOM 644 N N . PRO A 1 84 ? -6.905 20.265 8.802 1.00 96.12 84 PRO A N 1
ATOM 645 C CA . PRO A 1 84 ? -7.332 20.327 10.208 1.00 96.12 84 PRO A CA 1
ATOM 646 C C . PRO A 1 84 ? -7.584 18.973 10.886 1.00 96.12 84 PRO A C 1
ATOM 648 O O . PRO A 1 84 ? -7.446 18.845 12.097 1.00 96.12 84 PRO A O 1
ATOM 651 N N . GLN A 1 85 ? -7.994 17.968 10.114 1.00 96.62 85 GLN A N 1
ATOM 652 C CA . GLN A 1 85 ? -8.351 16.632 10.592 1.00 96.62 85 GLN A CA 1
ATOM 653 C C . GLN A 1 85 ? -7.179 15.639 10.584 1.00 96.62 85 GLN A C 1
ATOM 655 O O . GLN A 1 85 ? -7.409 14.434 10.685 1.00 96.62 85 GLN A O 1
ATOM 660 N N . LEU A 1 86 ? -5.948 16.130 10.426 1.00 98.75 86 LEU A N 1
ATOM 661 C CA . LEU A 1 86 ? -4.731 15.335 10.318 1.00 98.75 86 LEU A CA 1
ATOM 662 C C . LEU A 1 86 ? -3.737 15.727 11.408 1.00 98.75 86 LEU A C 1
ATOM 664 O O . LEU A 1 86 ? -3.333 16.884 11.508 1.00 98.75 86 LEU A O 1
ATOM 668 N N . VAL A 1 87 ? -3.320 14.742 12.195 1.00 98.50 87 VAL A N 1
ATOM 669 C CA . VAL A 1 87 ? -2.295 14.891 13.229 1.00 98.50 87 VAL A CA 1
ATOM 670 C C . VAL A 1 87 ? -1.191 13.877 12.965 1.00 98.50 87 VAL A C 1
ATOM 672 O O . VAL A 1 87 ? -1.475 12.736 12.613 1.00 98.50 87 VAL A O 1
ATOM 675 N N . TYR A 1 88 ? 0.060 14.289 13.159 1.00 98.69 88 TYR A N 1
ATOM 676 C CA . TYR A 1 88 ? 1.208 13.386 13.158 1.00 98.69 88 TYR A CA 1
ATOM 677 C C . TYR A 1 88 ? 1.848 13.337 14.536 1.00 98.69 88 TYR A C 1
ATOM 679 O O . TYR A 1 88 ? 2.049 14.387 15.160 1.00 98.69 88 TYR A O 1
ATOM 687 N N . GLU A 1 89 ? 2.223 12.144 14.984 1.00 98.19 89 GLU A N 1
ATOM 688 C CA . GLU A 1 89 ? 2.912 11.917 16.253 1.00 98.19 89 GLU A CA 1
ATOM 689 C C . GLU A 1 89 ? 4.107 10.983 16.071 1.00 98.19 89 GLU A C 1
ATOM 691 O O . GLU A 1 89 ? 4.085 10.061 15.260 1.00 98.19 89 GLU A O 1
ATOM 696 N N . GLN A 1 90 ? 5.166 11.236 16.841 1.00 98.06 90 GLN A N 1
ATOM 697 C CA . GLN A 1 90 ? 6.297 10.324 16.902 1.00 98.06 90 GLN A CA 1
ATOM 698 C C . GLN A 1 90 ? 5.948 9.180 17.849 1.00 98.06 90 GLN A C 1
ATOM 700 O O . GLN A 1 90 ? 5.741 9.412 19.043 1.00 98.06 90 GLN A O 1
ATOM 705 N N . ALA A 1 91 ? 5.902 7.958 17.330 1.00 97.19 91 ALA A N 1
ATOM 706 C CA . ALA A 1 91 ? 5.618 6.774 18.124 1.00 97.19 91 ALA A CA 1
ATOM 707 C C . ALA A 1 91 ? 6.154 5.507 17.453 1.00 97.19 91 ALA A C 1
ATOM 709 O O . ALA A 1 91 ? 6.153 5.373 16.233 1.00 97.19 91 ALA A O 1
ATOM 710 N N . ASP A 1 92 ? 6.547 4.540 18.278 1.00 97.00 92 ASP A N 1
ATOM 711 C CA . ASP A 1 92 ? 6.833 3.182 17.829 1.00 97.00 92 ASP A CA 1
ATOM 712 C C . ASP A 1 92 ? 5.515 2.419 17.623 1.00 97.00 92 ASP A C 1
ATOM 714 O O . ASP A 1 92 ? 4.749 2.201 18.571 1.00 97.00 92 ASP A O 1
ATOM 718 N N . ALA A 1 93 ? 5.260 1.992 16.384 1.00 95.81 93 ALA A N 1
ATOM 719 C CA . ALA A 1 93 ? 4.066 1.233 16.022 1.00 95.81 93 ALA A CA 1
ATOM 720 C C . ALA A 1 93 ? 3.984 -0.133 16.732 1.00 95.81 93 ALA A C 1
ATOM 722 O O . ALA A 1 93 ? 2.894 -0.678 16.898 1.00 95.81 93 ALA A O 1
ATOM 723 N N . THR A 1 94 ? 5.102 -0.670 17.228 1.00 96.56 94 THR A N 1
ATOM 724 C CA . THR A 1 94 ? 5.128 -1.909 18.021 1.00 96.56 94 THR A CA 1
ATOM 725 C C . THR A 1 94 ? 4.727 -1.689 19.491 1.00 96.56 94 THR A C 1
ATOM 727 O O . THR A 1 94 ? 4.498 -2.652 20.225 1.00 96.56 94 THR A O 1
ATOM 730 N N . ALA A 1 95 ? 4.577 -0.430 19.936 1.00 95.81 95 ALA A N 1
ATOM 731 C CA . ALA A 1 95 ? 4.358 -0.054 21.337 1.00 95.81 95 ALA A CA 1
ATOM 732 C C . ALA A 1 95 ? 3.189 0.939 21.547 1.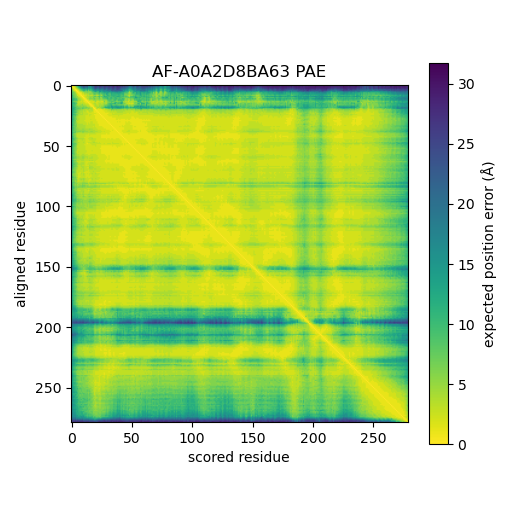00 95.81 95 ALA A C 1
ATOM 734 O O . ALA A 1 95 ? 3.304 1.963 22.227 1.00 95.81 95 ALA A O 1
ATOM 735 N N . LEU A 1 96 ? 2.000 0.600 21.044 1.00 95.94 96 LEU A N 1
ATOM 736 C CA . LEU A 1 96 ? 0.842 1.510 20.974 1.00 95.94 96 LEU A CA 1
ATOM 737 C C . LEU A 1 96 ? -0.027 1.614 22.245 1.00 95.94 96 LEU A C 1
ATOM 739 O O . LEU A 1 96 ? -1.182 2.036 22.181 1.00 95.94 96 LEU A O 1
ATOM 743 N N . ARG A 1 97 ? 0.486 1.234 23.422 1.00 94.81 97 ARG A N 1
ATOM 744 C CA . ARG A 1 97 ? -0.296 1.176 24.684 1.00 94.81 97 ARG A CA 1
ATOM 745 C C . ARG A 1 97 ? -0.892 2.516 25.145 1.00 94.81 97 ARG A C 1
ATOM 747 O O . ARG A 1 97 ? -1.773 2.527 25.991 1.00 94.81 97 ARG A O 1
ATOM 754 N N . HIS A 1 98 ? -0.366 3.629 24.638 1.00 96.12 98 HIS A N 1
ATOM 755 C CA . HIS A 1 98 ? -0.825 4.980 24.960 1.00 96.12 98 HIS A CA 1
ATOM 756 C C . HIS A 1 98 ? -2.127 5.350 24.230 1.00 96.12 98 HIS A C 1
ATOM 758 O O . HIS A 1 98 ? -2.821 6.269 24.656 1.00 96.12 98 HIS A O 1
ATOM 764 N N . LEU A 1 99 ? -2.474 4.627 23.159 1.00 98.12 99 LEU A N 1
ATOM 765 C CA . LEU A 1 99 ? -3.717 4.811 22.418 1.00 98.12 99 LEU A CA 1
ATOM 766 C C . LEU A 1 99 ? -4.835 3.928 23.001 1.00 98.12 99 LEU A C 1
ATOM 768 O O . LEU A 1 99 ? -4.572 2.766 23.335 1.00 98.12 99 LEU A O 1
ATOM 772 N N . PRO A 1 100 ? -6.077 4.433 23.096 1.00 98.19 100 PRO A N 1
ATOM 773 C CA . PRO A 1 100 ? -7.196 3.694 23.671 1.00 98.19 100 PRO A CA 1
ATOM 774 C C . PRO A 1 100 ? -7.674 2.554 22.765 1.00 98.19 100 PRO A C 1
ATOM 776 O O . PRO A 1 100 ? -7.577 2.633 21.542 1.00 98.19 100 PRO A O 1
ATOM 779 N N . ASP A 1 101 ? -8.225 1.505 23.365 1.00 98.50 101 ASP A N 1
ATOM 780 C CA . ASP A 1 101 ? -8.815 0.368 22.650 1.00 98.50 101 ASP A CA 1
ATOM 781 C C . ASP A 1 101 ? -9.976 0.812 21.741 1.00 98.50 101 ASP A C 1
ATOM 783 O O . ASP A 1 101 ? -10.662 1.797 22.031 1.00 98.50 101 ASP A O 1
ATOM 787 N N . ALA A 1 102 ? -10.218 0.074 20.650 1.00 98.25 102 ALA A N 1
ATOM 788 C CA . ALA A 1 102 ? -11.342 0.303 19.728 1.00 98.25 102 ALA A CA 1
ATOM 789 C C . ALA A 1 102 ? -11.483 1.763 19.221 1.00 98.25 102 ALA A C 1
ATOM 791 O O . ALA A 1 102 ? -12.585 2.288 19.000 1.00 98.25 102 ALA A O 1
ATOM 792 N N . SER A 1 103 ? -10.354 2.445 19.041 1.00 98.44 103 SER A N 1
ATOM 793 C CA . SER A 1 103 ? -10.288 3.873 18.734 1.00 98.44 103 SER A CA 1
ATOM 794 C C . SER A 1 103 ? -10.226 4.203 17.245 1.00 98.44 103 SER A C 1
ATOM 796 O O . SER A 1 103 ? -10.479 5.355 16.887 1.00 98.44 103 SER A O 1
ATOM 798 N N . PHE A 1 104 ? -9.983 3.214 16.377 1.00 98.81 104 PHE A N 1
ATOM 799 C CA . PHE A 1 104 ? -9.855 3.422 14.932 1.00 98.81 104 PHE A CA 1
ATOM 800 C C . PHE A 1 104 ? -10.777 2.511 14.123 1.00 98.81 104 PHE A C 1
ATOM 802 O O . PHE A 1 104 ? -10.867 1.310 14.365 1.00 98.81 104 PHE A O 1
ATOM 809 N N . ASP A 1 105 ? -11.439 3.092 13.124 1.00 98.62 105 ASP A N 1
ATOM 810 C CA . ASP A 1 105 ? -12.349 2.390 12.209 1.00 98.62 105 ASP A CA 1
ATOM 811 C C . ASP A 1 105 ? -11.615 1.908 10.939 1.00 98.62 105 ASP A C 1
ATOM 813 O O . ASP A 1 105 ? -12.107 1.050 10.199 1.00 98.62 105 ASP A O 1
ATOM 817 N N . LEU A 1 106 ? -10.440 2.484 10.669 1.00 98.81 106 LEU A N 1
ATOM 818 C CA . LEU A 1 106 ? -9.514 2.087 9.614 1.00 98.81 106 LEU A CA 1
ATOM 819 C C . LEU A 1 106 ? -8.080 2.189 10.145 1.00 98.81 106 LEU A C 1
ATOM 821 O O . LEU A 1 106 ? -7.689 3.234 10.657 1.00 98.81 106 LEU A O 1
ATOM 825 N N . ILE A 1 107 ? -7.298 1.126 10.013 1.00 98.88 107 ILE A N 1
ATOM 826 C CA . ILE A 1 107 ? -5.860 1.130 10.300 1.00 98.88 107 ILE A CA 1
ATOM 827 C C . ILE A 1 107 ? -5.129 0.793 9.003 1.00 98.88 107 ILE A C 1
ATOM 829 O O . ILE A 1 107 ? -5.494 -0.168 8.328 1.00 98.88 107 ILE A O 1
ATOM 833 N N . LEU A 1 108 ? -4.123 1.585 8.650 1.00 98.88 108 LEU A N 1
ATOM 834 C CA . LEU A 1 108 ? -3.221 1.373 7.524 1.00 98.88 108 LEU A CA 1
ATOM 835 C C . LEU A 1 108 ? -1.811 1.138 8.071 1.00 98.88 108 LEU A C 1
ATOM 837 O O . LEU A 1 108 ? -1.400 1.819 9.008 1.00 98.88 108 LEU A O 1
ATOM 841 N N . SER A 1 109 ? -1.090 0.173 7.509 1.00 98.38 109 SER A N 1
ATOM 842 C CA . SER A 1 109 ? 0.339 -0.033 7.764 1.00 98.38 109 SER A CA 1
ATOM 843 C C . SER A 1 109 ? 0.943 -0.722 6.547 1.00 98.38 109 SER A C 1
ATOM 845 O O . SER A 1 109 ? 0.760 -1.922 6.340 1.00 98.38 109 SER A O 1
ATOM 847 N N . PHE A 1 110 ? 1.574 0.058 5.678 1.00 98.25 110 PHE A N 1
ATOM 848 C CA . PHE A 1 110 ? 2.103 -0.438 4.413 1.00 98.25 110 PHE A CA 1
ATOM 849 C C . PHE A 1 110 ? 3.621 -0.502 4.463 1.00 98.25 110 PHE A C 1
ATOM 851 O O . PHE A 1 110 ? 4.247 0.452 4.910 1.00 98.25 110 PHE A O 1
ATOM 858 N N . GLU A 1 111 ? 4.186 -1.608 3.980 1.00 95.81 111 GLU A N 1
ATOM 859 C CA . GLU A 1 111 ? 5.638 -1.828 3.897 1.00 95.81 111 GLU A CA 1
ATOM 860 C C . GLU A 1 111 ? 6.337 -1.554 5.239 1.00 95.81 111 GLU A C 1
ATOM 862 O O . GLU A 1 111 ? 7.205 -0.698 5.381 1.00 95.81 111 GLU A O 1
ATOM 867 N N . THR A 1 112 ? 5.827 -2.199 6.292 1.00 95.75 112 THR A N 1
ATOM 868 C CA . THR A 1 112 ? 6.268 -1.974 7.679 1.00 95.75 112 THR A CA 1
ATOM 869 C C . THR A 1 112 ? 6.690 -3.266 8.368 1.00 95.75 112 THR A C 1
ATOM 871 O O . THR A 1 112 ? 7.609 -3.257 9.186 1.00 95.75 112 THR A O 1
ATOM 874 N N . LEU A 1 113 ? 6.022 -4.389 8.077 1.00 96.62 113 LEU A N 1
ATOM 875 C CA . LEU A 1 113 ? 6.240 -5.657 8.783 1.00 96.62 113 LEU A CA 1
ATOM 876 C C . LEU A 1 113 ? 7.684 -6.143 8.649 1.00 96.62 113 LEU A C 1
ATOM 878 O O . LEU A 1 113 ? 8.277 -6.611 9.617 1.00 96.62 113 LEU A O 1
ATOM 882 N N . GLU A 1 114 ? 8.254 -5.991 7.466 1.00 95.56 114 GLU A N 1
ATOM 883 C CA . GLU A 1 114 ? 9.607 -6.385 7.107 1.00 95.56 114 GLU A CA 1
ATOM 884 C C . GLU A 1 114 ? 10.688 -5.575 7.828 1.00 95.56 114 GLU A C 1
ATOM 886 O O . GLU A 1 114 ? 11.799 -6.071 8.013 1.00 95.56 114 GLU A O 1
ATOM 891 N N . HIS A 1 115 ? 10.351 -4.378 8.309 1.00 95.19 115 HIS A N 1
ATOM 892 C CA . HIS A 1 115 ? 11.252 -3.493 9.046 1.00 95.19 115 HIS A CA 1
ATOM 893 C C . HIS A 1 115 ? 11.270 -3.765 10.558 1.00 95.19 115 HIS A C 1
ATOM 895 O O . HIS A 1 115 ? 12.141 -3.256 11.266 1.00 95.19 115 HIS A O 1
ATOM 901 N N . VAL A 1 116 ? 10.337 -4.570 11.085 1.00 94.62 116 VAL A N 1
ATOM 902 C CA . VAL A 1 116 ? 10.211 -4.813 12.530 1.00 94.62 116 VAL A CA 1
ATOM 903 C C . VAL A 1 116 ? 10.480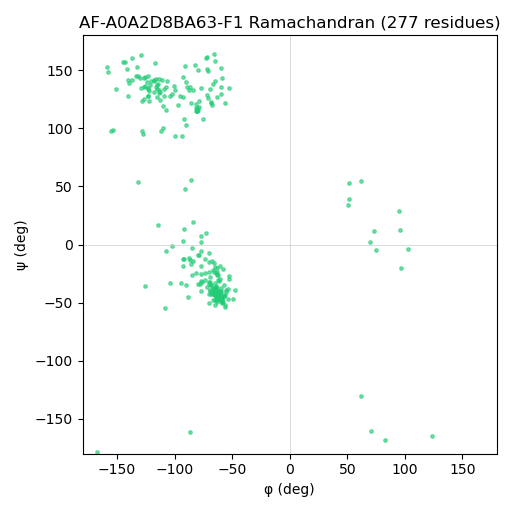 -6.271 12.892 1.00 94.62 116 VAL A C 1
ATOM 905 O O . VAL A 1 116 ? 9.953 -7.195 12.285 1.00 94.62 116 VAL A O 1
ATOM 908 N N . GLN A 1 117 ? 11.256 -6.503 13.957 1.00 93.75 117 GLN A N 1
ATOM 909 C CA . GLN A 1 117 ? 11.355 -7.845 14.554 1.00 93.75 117 GLN A CA 1
ATOM 910 C C . GLN A 1 117 ? 10.075 -8.225 15.309 1.00 93.75 117 GLN A C 1
ATOM 912 O O . GLN A 1 117 ? 9.645 -9.375 15.292 1.00 93.75 117 GLN A O 1
ATOM 917 N N . ALA A 1 118 ? 9.453 -7.246 15.971 1.00 95.25 118 ALA A N 1
ATOM 918 C CA . ALA A 1 118 ? 8.278 -7.421 16.819 1.00 95.25 118 ALA A CA 1
ATOM 919 C C . ALA A 1 118 ? 6.961 -7.377 16.014 1.00 95.25 118 ALA A C 1
ATOM 921 O O . ALA A 1 118 ? 6.062 -6.589 16.315 1.00 95.25 118 ALA A O 1
ATOM 922 N N . GLN A 1 119 ? 6.844 -8.231 14.992 1.00 97.56 119 GLN A N 1
ATOM 923 C CA . GLN A 1 119 ? 5.669 -8.301 14.110 1.00 97.56 119 GLN A CA 1
ATOM 924 C C . GLN A 1 119 ? 4.394 -8.714 14.863 1.00 97.56 119 GLN A C 1
ATOM 926 O O . GLN A 1 119 ? 3.318 -8.162 14.635 1.00 97.56 119 GLN A O 1
ATOM 931 N N . GLU A 1 120 ? 4.504 -9.657 15.797 1.00 97.38 120 GLU A N 1
ATOM 932 C CA . GLU A 1 120 ? 3.386 -10.116 16.617 1.00 97.38 120 GLU A CA 1
ATOM 933 C C . GLU A 1 120 ? 2.857 -8.992 17.538 1.00 97.38 120 GLU A C 1
ATOM 935 O O . GLU A 1 120 ? 1.665 -8.685 17.435 1.00 97.38 120 GLU A O 1
ATOM 940 N N . PRO A 1 121 ? 3.696 -8.300 18.347 1.00 97.19 121 PRO A N 1
ATOM 941 C CA . PRO A 1 121 ? 3.274 -7.118 19.105 1.00 97.19 121 PRO A CA 1
ATOM 942 C C . PRO A 1 121 ? 2.659 -5.993 18.267 1.00 97.19 121 PRO A C 1
ATOM 944 O O . PRO A 1 121 ? 1.674 -5.389 18.698 1.00 97.19 121 PRO A O 1
ATOM 947 N N . LEU A 1 122 ? 3.197 -5.723 17.071 1.00 98.00 122 LEU A N 1
ATOM 948 C CA . LEU A 1 122 ? 2.629 -4.740 16.140 1.00 98.00 122 LEU A CA 1
ATOM 949 C C . LEU A 1 122 ? 1.167 -5.080 15.812 1.00 98.00 122 LEU A C 1
ATOM 951 O O . LEU A 1 122 ? 0.262 -4.259 15.986 1.00 98.00 122 LEU A O 1
ATOM 955 N N . LEU A 1 123 ? 0.920 -6.325 15.397 1.00 98.44 123 LEU A N 1
ATOM 956 C CA . LEU A 1 123 ? -0.418 -6.781 15.032 1.00 98.44 123 LEU A CA 1
ATOM 957 C C . LEU A 1 123 ? -1.351 -6.918 16.242 1.00 98.44 123 LEU A C 1
ATOM 959 O O . LEU A 1 123 ? -2.551 -6.683 16.097 1.00 98.44 123 LEU A O 1
ATOM 963 N N . ASP A 1 124 ? -0.837 -7.262 17.428 1.00 98.19 124 ASP A N 1
ATOM 964 C CA . ASP A 1 124 ? -1.608 -7.228 18.681 1.00 98.19 124 ASP A CA 1
ATOM 965 C C . ASP A 1 124 ? -2.078 -5.805 19.002 1.00 98.19 124 ASP A C 1
ATOM 967 O O . ASP A 1 124 ? -3.241 -5.589 19.362 1.00 98.19 124 ASP A O 1
ATOM 971 N N . GLY A 1 125 ? -1.195 -4.822 18.801 1.00 98.31 125 GLY A N 1
ATOM 972 C CA . GLY A 1 125 ? -1.517 -3.404 18.887 1.00 98.31 125 GLY A CA 1
ATOM 973 C C . GLY A 1 125 ? -2.662 -3.032 17.949 1.00 98.31 125 GLY A C 1
ATOM 974 O O . GLY A 1 125 ? -3.682 -2.513 18.406 1.00 98.31 125 GLY A O 1
ATOM 975 N N . PHE A 1 126 ? -2.543 -3.358 16.661 1.00 98.56 126 PHE A N 1
ATOM 976 C CA . PHE A 1 126 ? -3.595 -3.073 15.681 1.00 98.56 126 PHE A CA 1
ATOM 977 C C . PHE A 1 126 ? -4.912 -3.768 16.018 1.00 98.56 126 PHE A C 1
ATOM 979 O O . PHE A 1 126 ? -5.963 -3.134 15.979 1.00 98.56 126 PHE A O 1
ATOM 986 N N . ALA A 1 127 ? -4.876 -5.042 16.409 1.00 98.25 127 ALA A N 1
ATOM 987 C CA . ALA A 1 127 ? -6.075 -5.785 16.772 1.00 98.25 127 ALA A CA 1
ATOM 988 C C . ALA A 1 127 ? -6.818 -5.135 17.950 1.00 98.25 127 ALA A C 1
ATOM 990 O O . ALA A 1 127 ? -8.048 -5.051 17.925 1.00 98.25 127 ALA A O 1
ATOM 991 N N . ARG A 1 128 ? -6.096 -4.669 18.974 1.00 98.25 128 ARG A N 1
ATOM 992 C CA . ARG A 1 128 ? -6.672 -3.978 20.140 1.00 98.25 128 ARG A CA 1
ATOM 993 C C . ARG A 1 128 ? -7.260 -2.609 19.783 1.00 98.25 128 ARG A C 1
ATOM 995 O O . ARG A 1 128 ? -8.325 -2.240 20.275 1.00 98.25 128 ARG A O 1
ATOM 1002 N N . LEU A 1 129 ? -6.565 -1.853 18.939 1.00 98.69 129 LEU A N 1
ATOM 1003 C CA . LEU A 1 129 ? -6.977 -0.509 18.531 1.00 98.69 129 LEU A CA 1
ATOM 1004 C C . LEU A 1 129 ? -8.152 -0.501 17.550 1.00 98.69 129 LEU A C 1
ATOM 1006 O O . LEU A 1 129 ? -8.884 0.488 17.478 1.00 98.69 129 LEU A O 1
ATOM 1010 N N . LEU A 1 130 ? -8.339 -1.588 16.803 1.00 98.56 130 LEU A N 1
ATOM 1011 C CA . LEU A 1 130 ? -9.387 -1.695 15.800 1.00 98.56 130 LEU A CA 1
ATOM 1012 C C . LEU A 1 130 ? -10.776 -1.742 16.448 1.00 98.56 130 LEU A C 1
ATOM 1014 O O . LEU A 1 130 ? -11.074 -2.619 17.262 1.00 98.56 130 LEU A O 1
ATOM 1018 N N . ALA A 1 131 ? -11.636 -0.803 16.064 1.00 98.00 131 ALA A N 1
ATOM 1019 C CA . ALA A 1 131 ? -13.024 -0.750 16.494 1.00 98.00 131 ALA A CA 1
ATOM 1020 C C . ALA A 1 131 ? -13.832 -1.960 15.979 1.00 98.00 131 ALA A C 1
ATOM 1022 O O . ALA A 1 131 ? -13.467 -2.568 14.965 1.00 98.00 131 ALA A O 1
ATOM 1023 N N . PRO A 1 132 ? -14.963 -2.304 16.626 1.00 95.06 132 PRO A N 1
ATOM 1024 C CA . PRO A 1 132 ? -15.954 -3.200 16.032 1.00 95.06 132 PRO A CA 1
ATOM 1025 C C . PRO A 1 132 ? -16.366 -2.704 14.636 1.00 95.06 132 PRO A C 1
ATOM 1027 O O . PRO A 1 132 ? -16.560 -1.506 14.436 1.00 95.06 132 PRO A O 1
ATOM 1030 N N . GLY A 1 133 ? -16.438 -3.604 13.654 1.00 94.62 133 GLY A N 1
ATOM 1031 C CA . GLY A 1 133 ? -16.656 -3.244 12.243 1.00 94.62 133 GLY A CA 1
ATOM 1032 C C . GLY A 1 133 ? -15.487 -2.521 11.547 1.00 94.62 133 GLY A C 1
ATOM 1033 O O . GLY A 1 133 ? -15.606 -2.160 10.373 1.00 94.62 133 GLY A O 1
ATOM 1034 N N . GLY A 1 134 ? -14.362 -2.311 12.236 1.00 97.50 134 GLY A N 1
ATOM 1035 C CA . GLY A 1 134 ? -13.168 -1.683 11.684 1.00 97.50 134 GLY A CA 1
ATOM 1036 C C . GLY A 1 134 ? -12.419 -2.574 10.691 1.00 97.50 134 GLY A C 1
ATOM 1037 O O . GLY A 1 134 ? -12.576 -3.799 10.668 1.00 97.50 134 GLY A O 1
ATOM 1038 N N . LEU A 1 135 ? -11.577 -1.938 9.877 1.00 98.25 135 LEU A N 1
ATOM 1039 C CA . LEU A 1 135 ? -10.737 -2.601 8.883 1.00 98.25 135 LEU A CA 1
ATOM 1040 C C . LEU A 1 135 ? -9.252 -2.276 9.089 1.00 98.25 135 LEU A C 1
ATOM 1042 O O . LEU A 1 135 ? -8.893 -1.114 9.246 1.00 98.25 135 LEU A O 1
ATOM 1046 N N . LEU A 1 136 ? -8.390 -3.286 9.033 1.00 98.69 136 LEU A N 1
ATOM 1047 C CA . LEU A 1 136 ? -6.942 -3.128 8.896 1.00 98.69 136 LEU A CA 1
ATOM 1048 C C . LEU A 1 136 ? -6.548 -3.419 7.443 1.00 98.69 136 LEU A C 1
ATOM 1050 O O . LEU A 1 136 ? -6.916 -4.468 6.917 1.00 98.69 136 LEU A O 1
ATOM 1054 N N . LEU A 1 137 ? -5.786 -2.526 6.817 1.00 98.69 137 LEU A N 1
ATOM 1055 C CA . LEU A 1 137 ? -5.056 -2.791 5.580 1.00 98.69 137 LEU A CA 1
ATOM 1056 C C . LEU A 1 137 ? -3.561 -2.822 5.897 1.00 98.69 137 LEU A C 1
ATOM 1058 O O . LEU A 1 137 ? -3.009 -1.832 6.371 1.00 98.69 137 LEU A O 1
ATOM 1062 N N . VAL A 1 138 ? -2.923 -3.960 5.639 1.00 98.62 138 VAL A N 1
ATOM 1063 C CA . VAL A 1 138 ? -1.498 -4.173 5.917 1.00 98.62 138 VAL A CA 1
ATOM 1064 C C . VAL A 1 138 ? -0.793 -4.769 4.708 1.00 98.62 138 VAL A C 1
ATOM 1066 O O . VAL A 1 138 ? -1.407 -5.559 3.987 1.00 98.62 138 VAL A O 1
ATOM 1069 N N . SER A 1 139 ? 0.465 -4.399 4.466 1.00 98.44 139 SER A N 1
ATOM 1070 C CA . SER A 1 139 ? 1.257 -4.955 3.365 1.00 98.44 139 SER A CA 1
ATOM 1071 C C . SER A 1 139 ? 2.694 -5.287 3.745 1.00 98.44 139 SER A C 1
ATOM 1073 O O . SER A 1 139 ? 3.204 -4.803 4.754 1.00 98.44 139 SER A O 1
ATOM 1075 N N . THR A 1 140 ? 3.305 -6.148 2.934 1.00 97.62 140 THR A N 1
ATOM 1076 C CA . THR A 1 140 ? 4.710 -6.557 3.027 1.00 97.62 140 THR A CA 1
ATOM 1077 C C . THR A 1 140 ? 5.165 -7.114 1.666 1.00 97.62 140 THR A C 1
ATOM 1079 O O . THR A 1 140 ? 4.318 -7.621 0.913 1.00 97.62 140 THR A O 1
ATOM 1082 N N . PRO A 1 141 ? 6.457 -7.052 1.304 1.00 96.81 141 PRO A N 1
ATOM 1083 C CA . PRO A 1 141 ? 6.983 -7.773 0.148 1.00 96.81 141 PRO A CA 1
ATOM 1084 C C . PRO A 1 141 ? 6.768 -9.286 0.283 1.00 96.81 141 PRO A C 1
ATOM 1086 O O . PRO A 1 141 ? 6.894 -9.854 1.367 1.00 96.81 141 PRO A O 1
ATOM 1089 N N . ASP A 1 142 ? 6.467 -9.965 -0.830 1.00 97.12 142 ASP A N 1
ATOM 1090 C CA . ASP A 1 142 ? 6.524 -11.431 -0.863 1.00 97.12 142 ASP A CA 1
ATOM 1091 C C . ASP A 1 142 ? 7.991 -11.848 -0.932 1.00 97.12 142 ASP A C 1
ATOM 1093 O O . ASP A 1 142 ? 8.606 -11.717 -1.993 1.00 97.12 142 ASP A O 1
ATOM 1097 N N . LYS A 1 143 ? 8.551 -12.390 0.156 1.00 96.25 143 LYS A N 1
ATOM 1098 C CA . LYS A 1 143 ? 9.961 -12.804 0.218 1.00 96.25 143 LYS A CA 1
ATOM 1099 C C . LYS A 1 143 ? 10.396 -13.640 -0.989 1.00 96.25 143 LYS A C 1
ATOM 1101 O O . LYS A 1 143 ? 11.505 -13.469 -1.503 1.00 96.25 143 LYS A O 1
ATOM 1106 N N . ARG A 1 144 ? 9.513 -14.531 -1.461 1.00 96.19 144 ARG A N 1
ATOM 1107 C CA . ARG A 1 144 ? 9.794 -15.402 -2.608 1.00 96.19 144 ARG A CA 1
ATOM 1108 C C . ARG A 1 144 ? 10.089 -14.588 -3.860 1.00 96.19 144 ARG A C 1
ATOM 1110 O O . ARG A 1 144 ? 10.996 -14.930 -4.607 1.00 96.19 144 ARG A O 1
ATOM 1117 N N . VAL A 1 145 ? 9.285 -13.564 -4.121 1.00 94.25 145 VAL A N 1
ATOM 1118 C CA . VAL A 1 145 ? 9.377 -12.772 -5.349 1.00 94.25 145 VAL A CA 1
ATOM 1119 C C . VAL A 1 145 ? 10.357 -11.625 -5.175 1.00 94.25 145 VAL A C 1
ATOM 1121 O O . VAL A 1 145 ? 11.183 -11.429 -6.057 1.00 94.25 145 VAL A O 1
ATOM 1124 N N . TYR A 1 146 ? 10.286 -10.916 -4.050 1.00 92.88 146 TYR A N 1
ATOM 1125 C CA . TYR A 1 146 ? 11.074 -9.723 -3.770 1.00 92.88 146 TYR A CA 1
ATOM 1126 C C . TYR A 1 146 ? 12.555 -10.019 -3.554 1.00 92.88 146 TYR A C 1
ATOM 1128 O O . TYR A 1 146 ? 13.364 -9.303 -4.118 1.00 92.88 146 TYR A O 1
ATOM 1136 N N . THR A 1 147 ? 12.913 -11.075 -2.816 1.00 92.69 147 THR A N 1
ATOM 1137 C CA . THR A 1 147 ? 14.313 -11.361 -2.441 1.00 92.69 147 THR A CA 1
ATOM 1138 C C . THR A 1 147 ? 14.865 -12.556 -3.196 1.00 92.69 147 THR A C 1
ATOM 1140 O O . THR A 1 147 ? 15.887 -12.456 -3.873 1.00 92.69 147 THR A O 1
ATOM 1143 N N . ASP A 1 148 ? 14.179 -13.701 -3.120 1.00 94.38 148 ASP A N 1
ATOM 1144 C CA . ASP A 1 148 ? 14.751 -14.961 -3.605 1.00 94.38 148 ASP A CA 1
ATOM 1145 C C . ASP A 1 148 ? 14.903 -14.979 -5.141 1.00 94.38 148 ASP A C 1
ATOM 1147 O O . ASP A 1 148 ? 15.853 -15.566 -5.659 1.00 94.38 148 ASP A O 1
ATOM 1151 N N . LEU A 1 149 ? 13.979 -14.346 -5.879 1.00 92.50 149 LEU A N 1
ATOM 1152 C CA . LEU A 1 149 ? 13.999 -14.325 -7.348 1.00 92.50 149 LEU A CA 1
ATOM 1153 C C . LEU A 1 149 ? 14.778 -13.153 -7.955 1.00 92.50 149 LEU A C 1
ATOM 1155 O O . LEU A 1 149 ? 15.365 -13.320 -9.024 1.00 92.50 149 LEU A O 1
ATOM 1159 N N . THR A 1 150 ? 14.764 -11.974 -7.333 1.00 89.38 150 THR A N 1
ATOM 1160 C CA . THR A 1 150 ? 15.489 -10.798 -7.852 1.00 89.38 150 THR A CA 1
ATOM 1161 C C . THR A 1 150 ? 16.957 -10.793 -7.415 1.00 89.38 150 THR A C 1
ATOM 1163 O O . THR A 1 150 ? 17.794 -10.207 -8.100 1.00 89.38 150 THR A O 1
ATOM 1166 N N . GLY A 1 151 ? 17.275 -11.437 -6.284 1.00 87.88 151 GLY A N 1
ATOM 1167 C CA . GLY A 1 151 ? 18.558 -11.289 -5.601 1.00 87.88 151 GLY A CA 1
ATOM 1168 C C . GLY A 1 151 ? 18.723 -9.944 -4.883 1.00 87.88 151 GLY A C 1
ATOM 1169 O O . GLY A 1 151 ? 19.842 -9.615 -4.484 1.00 87.88 151 GLY A O 1
ATOM 1170 N N . GLU A 1 152 ? 17.655 -9.156 -4.732 1.00 82.62 152 GLU A N 1
ATOM 1171 C CA . GLU A 1 152 ? 17.678 -7.918 -3.957 1.00 82.62 152 GLU A CA 1
ATOM 1172 C C . GLU A 1 152 ? 17.887 -8.217 -2.470 1.00 82.62 152 GLU A C 1
ATOM 1174 O O . GLU A 1 152 ? 17.309 -9.140 -1.902 1.00 82.62 152 GLU A O 1
ATOM 1179 N N . ALA A 1 153 ? 18.732 -7.412 -1.831 1.00 81.75 153 ALA A N 1
ATOM 1180 C CA . ALA A 1 153 ? 18.943 -7.441 -0.393 1.00 81.75 153 ALA A CA 1
ATOM 1181 C C . ALA A 1 153 ? 18.779 -6.017 0.135 1.00 81.75 153 ALA A C 1
ATOM 1183 O O . ALA A 1 153 ? 19.704 -5.205 0.048 1.00 81.75 153 ALA A O 1
ATOM 1184 N N . ASN A 1 154 ? 17.592 -5.705 0.655 1.00 84.94 154 ASN A N 1
ATOM 1185 C CA . ASN A 1 154 ? 17.350 -4.419 1.291 1.00 84.94 154 ASN A CA 1
ATOM 1186 C C . ASN A 1 154 ? 17.929 -4.444 2.719 1.00 84.94 154 ASN A C 1
ATOM 1188 O O . ASN A 1 154 ? 17.439 -5.206 3.554 1.00 84.94 154 ASN A O 1
ATOM 1192 N N . PRO A 1 155 ? 18.945 -3.622 3.044 1.00 88.69 155 PRO A N 1
ATOM 1193 C CA . PRO A 1 155 ? 19.564 -3.623 4.370 1.00 88.69 155 PRO A CA 1
ATOM 1194 C C . PRO A 1 155 ? 18.618 -3.162 5.490 1.00 88.69 155 PRO A C 1
ATOM 1196 O O . PRO A 1 155 ? 18.917 -3.389 6.661 1.00 88.69 155 PRO A O 1
ATOM 1199 N N . HIS A 1 156 ? 17.496 -2.524 5.147 1.00 88.38 156 HIS A N 1
ATOM 1200 C CA . HIS A 1 156 ? 16.473 -2.096 6.099 1.00 88.38 156 HIS A CA 1
ATOM 1201 C C . HIS A 1 156 ? 15.440 -3.191 6.400 1.00 88.38 156 HIS A C 1
ATOM 1203 O O . HIS A 1 156 ? 14.688 -3.056 7.365 1.00 88.38 156 HIS A O 1
ATOM 1209 N N . HIS A 1 157 ? 15.395 -4.272 5.611 1.00 92.19 157 HIS A N 1
ATOM 1210 C CA . HIS A 1 157 ? 14.518 -5.408 5.880 1.00 92.19 157 HIS A CA 1
ATOM 1211 C C . HIS A 1 157 ? 15.165 -6.317 6.921 1.00 92.19 157 HIS A C 1
ATOM 1213 O O . HIS A 1 157 ? 16.201 -6.945 6.704 1.00 92.19 157 HIS A O 1
ATOM 1219 N N . VAL A 1 158 ? 14.520 -6.393 8.074 1.00 93.56 158 VAL A N 1
ATOM 1220 C CA . VAL A 1 158 ? 14.977 -7.157 9.226 1.00 93.56 158 VAL A CA 1
ATOM 1221 C C . VAL A 1 158 ? 14.344 -8.554 9.253 1.00 93.56 158 VAL A C 1
ATOM 1223 O O . VAL A 1 158 ? 14.990 -9.509 9.693 1.00 93.56 158 VAL A O 1
ATOM 1226 N N . ARG A 1 159 ? 13.097 -8.694 8.775 1.00 94.06 159 ARG A N 1
ATOM 1227 C CA . ARG A 1 159 ? 12.388 -9.983 8.685 1.00 94.06 159 ARG A CA 1
ATOM 1228 C C . ARG A 1 159 ? 11.303 -9.977 7.604 1.00 94.06 159 ARG A C 1
ATOM 1230 O O . ARG A 1 159 ? 10.173 -9.577 7.850 1.00 94.06 159 ARG A O 1
ATOM 1237 N N . GLU A 1 160 ? 11.619 -10.504 6.432 1.00 95.44 160 GLU A N 1
ATOM 1238 C CA . GLU A 1 160 ? 10.645 -10.705 5.349 1.00 95.44 160 GLU A CA 1
ATOM 1239 C C . GLU A 1 160 ? 9.843 -11.996 5.541 1.00 95.44 160 GLU A C 1
ATOM 1241 O O . GLU A 1 160 ? 10.332 -12.946 6.156 1.00 95.44 160 GLU A O 1
ATOM 1246 N N . LEU A 1 161 ? 8.632 -12.043 4.983 1.00 97.12 161 LEU A N 1
ATOM 1247 C CA . LEU A 1 161 ? 7.707 -13.165 5.131 1.00 97.12 161 LEU A CA 1
ATOM 1248 C C . LEU A 1 161 ? 7.402 -13.809 3.778 1.00 97.12 161 LEU A C 1
ATOM 1250 O O . LEU A 1 161 ? 7.194 -13.124 2.772 1.00 97.12 161 LEU A O 1
ATOM 1254 N N . TYR A 1 162 ? 7.311 -15.135 3.762 1.00 97.94 162 TYR A N 1
ATOM 1255 C CA . TYR A 1 162 ? 6.595 -15.838 2.704 1.00 97.94 162 TYR A CA 1
ATOM 1256 C C . TYR A 1 162 ? 5.083 -15.648 2.870 1.00 97.94 162 TYR A C 1
ATOM 1258 O O . TYR A 1 162 ? 4.578 -15.325 3.948 1.00 97.94 162 TYR A O 1
ATOM 1266 N N . ARG A 1 163 ? 4.327 -15.872 1.792 1.00 97.62 163 ARG A N 1
ATOM 1267 C CA . ARG A 1 163 ? 2.867 -15.710 1.810 1.00 97.62 163 ARG A CA 1
ATOM 1268 C C . ARG A 1 163 ? 2.172 -16.503 2.920 1.00 97.62 163 ARG A C 1
ATOM 1270 O O . ARG A 1 163 ? 1.293 -15.968 3.590 1.00 97.62 163 ARG A O 1
ATOM 1277 N N . ASP A 1 164 ? 2.525 -17.769 3.090 1.00 98.00 164 ASP A N 1
ATOM 1278 C CA . ASP A 1 164 ? 1.951 -18.645 4.112 1.00 98.00 164 ASP A CA 1
ATOM 1279 C C . ASP A 1 164 ? 2.287 -18.173 5.532 1.00 98.00 164 ASP A C 1
ATOM 1281 O O . ASP A 1 164 ? 1.422 -18.206 6.408 1.00 98.00 164 ASP A O 1
ATOM 1285 N N . GLU A 1 165 ? 3.494 -17.651 5.747 1.00 98.19 165 GLU A N 1
ATOM 1286 C CA . GLU A 1 165 ? 3.900 -17.044 7.018 1.00 98.19 165 GLU A CA 1
ATOM 1287 C C . GLU A 1 165 ? 3.121 -15.757 7.308 1.00 98.19 165 GLU A C 1
ATOM 1289 O O . GLU A 1 165 ? 2.650 -15.563 8.429 1.00 98.19 165 GLU A O 1
ATOM 1294 N N . PHE A 1 166 ? 2.917 -14.904 6.300 1.00 98.38 166 PHE A N 1
ATOM 1295 C CA . PHE A 1 166 ? 2.095 -13.699 6.418 1.00 98.38 166 PHE A CA 1
ATOM 1296 C C . PHE A 1 166 ? 0.637 -14.036 6.770 1.00 98.38 166 PHE A C 1
ATOM 1298 O O . PHE A 1 166 ? 0.058 -13.442 7.682 1.00 98.38 166 PHE A O 1
ATOM 1305 N N . GLU A 1 167 ? 0.046 -15.039 6.113 1.00 98.06 167 GLU A N 1
ATOM 1306 C CA . GLU A 1 167 ? -1.299 -15.529 6.442 1.00 98.06 167 GLU A CA 1
ATOM 1307 C C . GLU A 1 167 ? -1.376 -16.086 7.872 1.00 98.06 167 GLU A C 1
ATOM 1309 O O . GLU A 1 167 ? -2.296 -15.741 8.627 1.00 98.06 167 GLU A O 1
ATOM 1314 N N . ALA A 1 168 ? -0.402 -16.913 8.263 1.00 98.00 168 ALA A N 1
ATOM 1315 C CA . ALA A 1 168 ? -0.326 -17.518 9.590 1.00 98.00 168 ALA A CA 1
ATOM 1316 C C . ALA A 1 168 ? -0.135 -16.475 10.700 1.00 98.00 168 ALA A C 1
ATOM 1318 O O . ALA A 1 168 ? -0.708 -16.614 11.780 1.00 98.00 168 ALA A O 1
ATOM 1319 N N . LEU A 1 169 ? 0.616 -15.408 10.428 1.00 98.06 169 LEU A N 1
ATOM 1320 C CA . LEU A 1 169 ? 0.854 -14.309 11.359 1.00 98.06 169 LEU A CA 1
ATOM 1321 C C . LEU A 1 169 ? -0.430 -13.499 11.646 1.00 98.06 169 LEU A C 1
ATOM 1323 O O . LEU A 1 169 ? -0.678 -13.083 12.786 1.00 98.06 169 LEU A O 1
ATOM 1327 N N . LEU A 1 170 ? -1.275 -13.304 10.626 1.00 98.31 170 LEU A N 1
ATOM 1328 C CA . LEU A 1 170 ? -2.536 -12.556 10.728 1.00 98.31 170 LEU A CA 1
ATOM 1329 C C . LEU A 1 170 ? -3.681 -13.376 11.342 1.00 98.31 170 LEU A C 1
ATOM 1331 O O . LEU A 1 170 ? -4.544 -12.822 12.035 1.00 98.31 170 LEU A O 1
ATOM 1335 N N . ALA A 1 171 ? -3.719 -14.684 11.075 1.00 97.56 171 ALA A N 1
ATOM 1336 C CA . ALA A 1 171 ? -4.855 -15.548 11.391 1.00 97.56 171 ALA A CA 1
ATOM 1337 C C . ALA A 1 171 ? -5.307 -15.540 12.870 1.00 97.56 171 ALA A C 1
ATOM 1339 O O . ALA A 1 171 ? -6.521 -15.477 13.089 1.00 97.56 171 ALA A O 1
ATOM 1340 N N . PRO A 1 172 ? -4.411 -15.534 13.882 1.00 97.19 172 PRO A N 1
ATOM 1341 C CA . PRO A 1 172 ? -4.808 -15.538 15.292 1.00 97.19 172 PRO A CA 1
ATOM 1342 C C . PRO A 1 172 ? -5.571 -14.284 15.739 1.00 97.19 172 PRO A C 1
ATOM 1344 O O . PRO A 1 172 ? -6.306 -14.327 16.722 1.00 97.19 172 PRO A O 1
ATOM 1347 N N . ARG A 1 173 ? -5.385 -13.158 15.039 1.00 96.50 173 ARG A N 1
ATOM 1348 C CA . ARG A 1 173 ? -5.868 -11.830 15.460 1.00 96.50 173 ARG A CA 1
ATOM 1349 C C . ARG A 1 173 ? -7.094 -11.367 14.686 1.00 96.50 173 ARG A C 1
ATOM 1351 O O . ARG A 1 173 ? -7.956 -10.684 15.240 1.00 96.50 173 ARG A O 1
ATOM 1358 N N . PHE A 1 174 ? -7.180 -11.746 13.414 1.00 97.50 174 PHE A N 1
ATOM 1359 C CA . PHE A 1 174 ? -8.193 -11.248 12.489 1.00 97.50 174 PHE A CA 1
ATOM 1360 C C . PHE A 1 174 ? -8.912 -12.416 11.831 1.00 97.50 174 PHE A C 1
ATOM 1362 O O . PHE A 1 174 ? -8.395 -12.913 10.841 1.00 97.50 174 PHE A O 1
ATOM 1369 N N . PRO A 1 175 ? -10.068 -12.887 12.329 1.00 95.50 175 PRO A N 1
ATOM 1370 C CA . PRO A 1 175 ? -10.739 -14.087 11.816 1.00 95.50 175 PRO A CA 1
ATOM 1371 C C . PRO A 1 175 ? -11.186 -13.974 10.350 1.00 95.50 175 PRO A C 1
ATOM 1373 O O . PRO A 1 175 ? -11.257 -14.993 9.659 1.00 95.50 175 PRO A O 1
ATOM 1376 N N . HIS A 1 176 ? -11.436 -12.757 9.858 1.00 97.62 176 HIS A N 1
ATOM 1377 C CA . HIS A 1 176 ? -11.822 -12.496 8.474 1.00 97.62 176 HIS A CA 1
ATOM 1378 C C . HIS A 1 176 ? -10.719 -11.726 7.758 1.00 97.62 176 HIS A C 1
ATOM 1380 O O . HIS A 1 176 ? -10.296 -10.660 8.207 1.00 97.62 176 HIS A O 1
ATOM 1386 N N . ARG A 1 177 ? -10.245 -12.282 6.640 1.00 97.19 177 ARG A N 1
ATOM 1387 C CA . ARG A 1 177 ? -9.117 -11.750 5.871 1.00 97.19 177 ARG A CA 1
ATOM 1388 C C . ARG A 1 177 ? -9.401 -11.893 4.378 1.00 97.19 177 ARG A C 1
ATOM 1390 O O . ARG A 1 177 ? -9.941 -12.914 3.953 1.00 97.19 177 ARG A O 1
ATOM 1397 N N . ARG A 1 178 ? -9.009 -10.901 3.583 1.00 97.25 178 ARG A N 1
ATOM 1398 C CA . ARG A 1 178 ? -8.896 -10.992 2.120 1.00 97.25 178 ARG A CA 1
ATOM 1399 C C . ARG A 1 178 ? -7.474 -10.634 1.728 1.00 97.25 178 ARG A C 1
ATOM 1401 O O . ARG A 1 178 ? -6.990 -9.577 2.122 1.00 97.25 178 ARG A O 1
ATOM 1408 N N . LEU A 1 179 ? -6.836 -11.502 0.953 1.00 97.06 179 LEU A N 1
ATOM 1409 C CA . LEU A 1 179 ? -5.520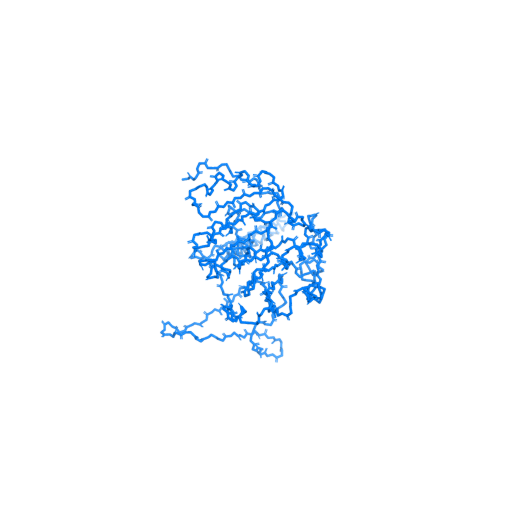 -11.232 0.394 1.00 97.06 179 LEU A CA 1
ATOM 1410 C C . LEU A 1 179 ? -5.617 -10.620 -0.994 1.00 97.06 179 LEU A C 1
ATOM 1412 O O . LEU A 1 179 ? -6.464 -11.006 -1.801 1.00 97.06 179 LEU A O 1
ATOM 1416 N N . PHE A 1 180 ? -4.688 -9.717 -1.264 1.00 97.00 180 PHE A N 1
ATOM 1417 C CA . PHE A 1 180 ? -4.475 -9.091 -2.553 1.00 97.00 180 PHE A CA 1
ATOM 1418 C C . PHE A 1 180 ? -2.993 -9.190 -2.898 1.00 97.00 180 PHE A C 1
ATOM 1420 O O . PHE A 1 180 ? -2.128 -9.085 -2.032 1.00 97.00 180 PHE A O 1
ATOM 1427 N N . GLY A 1 181 ? -2.714 -9.400 -4.177 1.00 96.19 181 GLY A N 1
ATOM 1428 C CA . GLY A 1 181 ? -1.372 -9.285 -4.720 1.00 96.19 181 GLY A CA 1
ATOM 1429 C C . GLY A 1 181 ? -1.221 -7.944 -5.416 1.00 96.19 181 GLY A C 1
ATOM 1430 O O . GLY A 1 181 ? -2.110 -7.542 -6.169 1.00 96.19 181 GLY A O 1
ATOM 1431 N N . GLN A 1 182 ? -0.099 -7.271 -5.197 1.00 96.31 182 GLN A N 1
ATOM 1432 C CA . GLN A 1 182 ? 0.281 -6.096 -5.964 1.00 96.31 182 GLN A CA 1
ATOM 1433 C C . GLN A 1 182 ? 1.525 -6.405 -6.785 1.00 96.31 182 GLN A C 1
ATOM 1435 O O . GLN A 1 182 ? 2.510 -6.970 -6.308 1.00 96.31 182 GLN A O 1
ATOM 1440 N N . LYS A 1 183 ? 1.458 -6.031 -8.056 1.00 93.19 183 LYS A N 1
ATOM 1441 C CA . LYS A 1 183 ? 2.569 -6.091 -8.989 1.00 93.19 183 LYS A CA 1
ATOM 1442 C C . LYS A 1 183 ? 2.368 -4.999 -10.019 1.00 93.19 183 LYS A C 1
ATOM 1444 O O . LYS A 1 183 ? 1.270 -4.871 -10.558 1.00 93.19 183 LYS A O 1
ATOM 1449 N N . LEU A 1 184 ? 3.424 -4.253 -10.314 1.00 90.31 184 LEU A N 1
ATOM 1450 C CA . LEU A 1 184 ? 3.416 -3.388 -11.478 1.00 90.31 184 LEU A CA 1
ATOM 1451 C C . LEU A 1 184 ? 3.401 -4.261 -12.739 1.00 90.31 184 LEU A C 1
ATOM 1453 O O . LEU A 1 184 ? 4.285 -5.092 -12.955 1.00 90.31 184 LEU A O 1
ATOM 1457 N N . LEU A 1 185 ? 2.358 -4.102 -13.548 1.00 87.19 185 LEU A N 1
ATOM 1458 C CA . LEU A 1 185 ? 2.148 -4.868 -14.769 1.00 87.19 185 LEU A CA 1
ATOM 1459 C C . LEU A 1 185 ? 2.062 -3.915 -15.958 1.00 87.19 185 LEU A C 1
ATOM 1461 O O . LEU A 1 185 ? 1.360 -2.909 -15.904 1.00 87.19 185 LEU A O 1
ATOM 1465 N N . PHE A 1 186 ? 2.708 -4.283 -17.062 1.00 81.06 186 PHE A N 1
ATOM 1466 C CA . PHE A 1 186 ? 2.430 -3.692 -18.368 1.00 81.06 186 PHE A CA 1
ATOM 1467 C C . PHE A 1 186 ? 1.344 -4.521 -19.042 1.00 81.06 186 PHE A C 1
ATOM 1469 O O . PHE A 1 186 ? 1.605 -5.627 -19.516 1.00 81.06 186 PHE A O 1
ATOM 1476 N N . GLN A 1 187 ? 0.114 -4.009 -19.042 1.00 79.50 187 GLN A N 1
ATOM 1477 C CA . GLN A 1 187 ? -1.035 -4.677 -19.651 1.00 79.50 187 GLN A CA 1
ATOM 1478 C C . GLN A 1 187 ? -1.577 -3.856 -20.817 1.00 79.50 187 GLN A C 1
ATOM 1480 O O . GLN A 1 187 ? -1.618 -2.630 -20.763 1.00 79.50 187 GLN A O 1
ATOM 1485 N N . SER A 1 188 ? -2.013 -4.546 -21.871 1.00 77.19 188 SER A N 1
ATOM 1486 C CA . SER A 1 188 ? -2.846 -3.945 -22.909 1.00 77.19 188 SER A CA 1
ATOM 1487 C C . SER A 1 188 ? -4.295 -4.033 -22.449 1.00 77.19 188 SER A C 1
ATOM 1489 O O . SER A 1 188 ? -4.781 -5.125 -22.160 1.00 77.19 188 SER A O 1
ATOM 1491 N N . VAL A 1 189 ? -4.966 -2.889 -22.343 1.00 82.81 189 VAL A N 1
ATOM 1492 C CA . VAL A 1 189 ? -6.357 -2.816 -21.896 1.00 82.81 189 VAL A CA 1
ATOM 1493 C C . VAL A 1 189 ? -7.222 -2.439 -23.091 1.00 82.81 189 VAL A C 1
ATOM 1495 O O . VAL A 1 189 ? -6.943 -1.460 -23.779 1.00 82.81 189 VAL A O 1
ATOM 1498 N N . VAL A 1 190 ? -8.270 -3.221 -23.332 1.00 76.19 190 VAL A N 1
ATOM 1499 C CA . VAL A 1 190 ? -9.344 -2.892 -24.272 1.00 76.19 190 VAL A CA 1
ATOM 1500 C C . VAL A 1 190 ? -10.607 -2.736 -23.447 1.00 76.19 190 VAL A C 1
ATOM 1502 O O . VAL A 1 190 ? -10.948 -3.624 -22.669 1.00 76.19 190 VAL A O 1
ATOM 1505 N N . TRP A 1 191 ? -11.286 -1.608 -23.602 1.00 84.94 191 TRP A N 1
ATOM 1506 C CA . TRP A 1 191 ? -12.540 -1.337 -22.919 1.00 84.94 191 TRP A CA 1
ATOM 1507 C C . TRP A 1 191 ? -13.587 -0.806 -23.885 1.00 84.94 191 TRP A C 1
ATOM 1509 O O . TRP A 1 191 ? -13.260 -0.181 -24.895 1.00 84.94 191 TRP A O 1
ATOM 1519 N N . ASP A 1 192 ? -14.850 -1.049 -23.555 1.00 82.56 192 ASP A N 1
ATOM 1520 C CA . ASP A 1 192 ? -15.967 -0.386 -24.210 1.00 82.56 192 ASP A CA 1
ATOM 1521 C C . ASP A 1 192 ? -16.120 1.021 -23.619 1.00 82.56 192 ASP A C 1
ATOM 1523 O O . ASP A 1 192 ? -16.256 1.193 -22.408 1.00 82.56 192 ASP A O 1
ATOM 1527 N N . LEU A 1 193 ? -16.079 2.036 -24.482 1.00 84.50 193 LEU A N 1
ATOM 1528 C CA . LEU A 1 193 ? -16.236 3.439 -24.096 1.00 84.50 193 LEU A CA 1
ATOM 1529 C C . LEU A 1 193 ? -17.6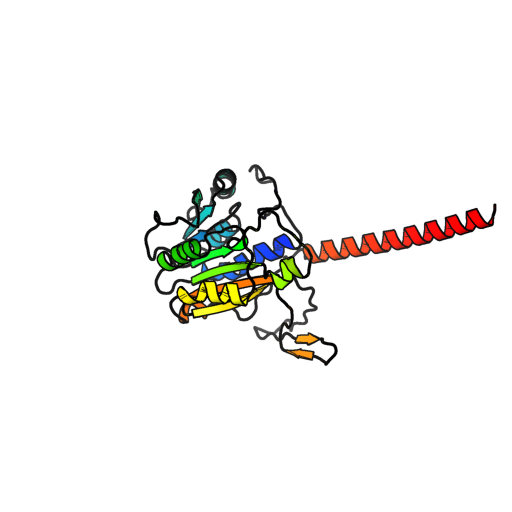53 3.767 -23.602 1.00 84.50 193 LEU A C 1
ATOM 1531 O O . LEU A 1 193 ? -17.850 4.836 -23.027 1.00 84.50 193 LEU A O 1
ATOM 1535 N N . ALA A 1 194 ? -18.621 2.878 -23.840 1.00 85.94 194 ALA A N 1
ATOM 1536 C CA . ALA A 1 194 ? -20.013 3.028 -23.435 1.00 85.94 194 ALA A CA 1
ATOM 1537 C C . ALA A 1 194 ? -20.428 2.112 -22.266 1.00 85.94 194 ALA A C 1
ATOM 1539 O O . ALA A 1 194 ? -21.560 2.225 -21.798 1.00 85.94 194 ALA A O 1
ATOM 1540 N N . ALA A 1 195 ? -19.562 1.200 -21.806 1.00 77.69 195 ALA A N 1
ATOM 1541 C CA . ALA A 1 195 ? -19.923 0.237 -20.768 1.00 77.69 195 ALA A CA 1
ATOM 1542 C C . ALA A 1 195 ? -19.690 0.774 -19.350 1.00 77.69 195 ALA A C 1
ATOM 1544 O O . ALA A 1 195 ? -18.596 1.219 -19.006 1.00 77.69 195 ALA A O 1
ATOM 1545 N N . ASP A 1 196 ? -20.694 0.586 -18.493 1.00 71.88 196 ASP A N 1
ATOM 1546 C CA . ASP A 1 196 ? -20.595 0.806 -17.053 1.00 71.88 196 ASP A CA 1
ATOM 1547 C C . ASP A 1 196 ? -20.388 -0.538 -16.324 1.00 71.88 196 ASP A C 1
ATOM 1549 O O . ASP A 1 196 ? -21.336 -1.227 -15.951 1.00 71.88 196 ASP A O 1
ATOM 1553 N N . GLY A 1 197 ? -19.126 -0.912 -16.078 1.00 68.12 197 GLY A N 1
ATOM 1554 C CA . GLY A 1 197 ? -18.791 -1.679 -14.868 1.00 68.12 197 GLY A CA 1
ATOM 1555 C C . GLY A 1 197 ? -18.702 -3.212 -14.919 1.00 68.12 197 GLY A C 1
ATOM 1556 O O . GLY A 1 197 ? -18.865 -3.837 -13.872 1.00 68.12 197 GLY A O 1
ATOM 1557 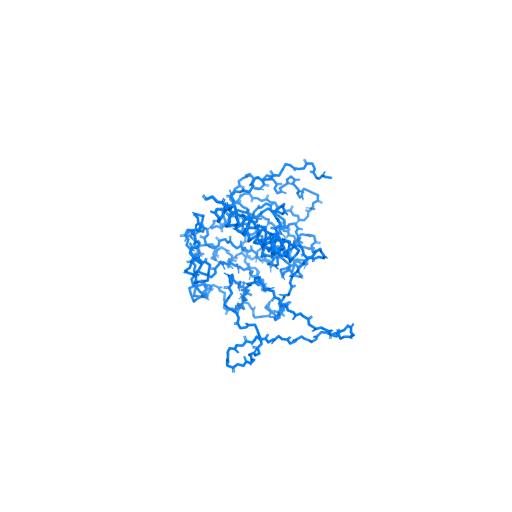N N . ALA A 1 198 ? -18.348 -3.839 -16.043 1.00 71.00 198 ALA A N 1
ATOM 1558 C CA . ALA A 1 198 ? -17.901 -5.239 -16.042 1.00 71.00 198 ALA A CA 1
ATOM 1559 C C . ALA A 1 198 ? -16.563 -5.385 -16.777 1.00 71.00 198 ALA A C 1
ATOM 1561 O O . ALA A 1 198 ? -16.444 -5.001 -17.937 1.00 71.00 198 ALA A O 1
ATOM 1562 N N . TRP A 1 199 ? -15.558 -5.940 -16.095 1.00 76.56 199 TRP A N 1
ATOM 1563 C CA . TRP A 1 199 ? -14.197 -6.094 -16.611 1.00 76.56 199 TRP A CA 1
ATOM 1564 C C . TRP A 1 199 ? -13.763 -7.554 -16.520 1.00 76.56 199 TRP A C 1
ATOM 1566 O O . TRP A 1 199 ? -13.956 -8.194 -15.485 1.00 76.56 199 TRP A O 1
ATOM 1576 N N . GLU A 1 200 ? -13.133 -8.058 -17.577 1.00 82.12 200 GLU A N 1
ATOM 1577 C CA . GLU A 1 200 ? -12.485 -9.368 -17.601 1.00 82.12 200 GLU A CA 1
ATOM 1578 C C . GLU A 1 200 ? -10.971 -9.184 -17.745 1.00 82.12 200 GLU A C 1
ATOM 1580 O O . GLU A 1 200 ? -10.500 -8.300 -18.459 1.00 82.12 200 GLU A O 1
ATOM 1585 N N . ALA A 1 201 ? -10.202 -10.033 -17.066 1.00 85.44 201 ALA A N 1
ATOM 1586 C CA . ALA A 1 201 ? -8.760 -10.126 -17.239 1.00 85.44 201 ALA A CA 1
ATOM 1587 C C . ALA A 1 201 ? -8.395 -11.560 -17.622 1.00 85.44 201 ALA A C 1
ATOM 1589 O O . ALA A 1 201 ? -8.993 -12.507 -17.112 1.00 85.44 201 ALA A O 1
ATOM 1590 N N . SER A 1 202 ? -7.388 -11.727 -18.475 1.00 87.69 202 SER A N 1
ATOM 1591 C CA . SER A 1 202 ? -6.786 -13.026 -18.768 1.00 87.69 202 SER A CA 1
ATOM 1592 C C . SER A 1 202 ? -5.277 -12.893 -18.956 1.00 87.69 202 SER A C 1
ATOM 1594 O O . SER A 1 202 ? -4.758 -11.817 -19.254 1.00 87.69 202 SER A O 1
ATOM 1596 N N . THR A 1 203 ? -4.564 -13.995 -18.749 1.00 88.75 203 THR A N 1
ATOM 1597 C CA . THR A 1 203 ? -3.110 -14.089 -18.882 1.00 88.75 203 THR A CA 1
ATOM 1598 C C . THR A 1 203 ? -2.770 -15.185 -19.889 1.00 88.75 203 THR A C 1
ATOM 1600 O O . THR A 1 203 ? -3.233 -16.318 -19.752 1.00 88.75 203 THR A O 1
ATOM 1603 N N . ALA A 1 204 ? -1.948 -14.875 -20.892 1.00 89.38 204 ALA A N 1
ATOM 1604 C CA . ALA A 1 204 ? -1.436 -15.879 -21.821 1.00 89.38 204 ALA A CA 1
ATOM 1605 C C . ALA A 1 204 ? -0.312 -16.704 -21.177 1.00 89.38 204 ALA A C 1
ATOM 1607 O O . ALA A 1 204 ? 0.596 -16.160 -20.551 1.00 89.38 204 ALA A O 1
ATOM 1608 N N . THR A 1 205 ? -0.367 -18.022 -21.352 1.00 86.19 205 THR A N 1
ATOM 1609 C CA . THR A 1 205 ? 0.648 -18.988 -20.912 1.00 86.19 205 THR A CA 1
ATOM 1610 C C . THR A 1 205 ? 1.039 -19.895 -22.081 1.00 86.19 205 THR A C 1
ATOM 1612 O O . THR A 1 205 ? 0.286 -19.958 -23.056 1.00 86.19 205 THR A O 1
ATOM 1615 N N . PRO A 1 206 ? 2.173 -20.620 -22.012 1.00 89.94 206 PRO A N 1
ATOM 1616 C CA . PRO A 1 206 ? 2.543 -21.585 -2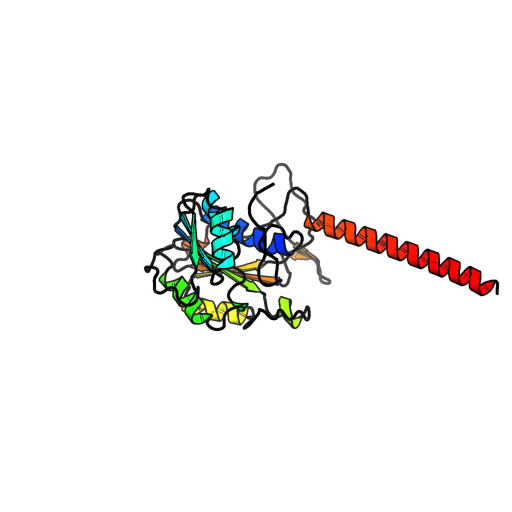3.052 1.00 89.94 206 PRO A CA 1
ATOM 1617 C C . PRO A 1 206 ? 1.441 -22.613 -23.361 1.00 89.94 206 PRO A C 1
ATOM 1619 O O . PRO A 1 206 ? 1.311 -23.039 -24.503 1.00 89.94 206 PRO A O 1
ATOM 1622 N N . ASP A 1 207 ? 0.610 -22.940 -22.366 1.00 92.12 207 ASP A N 1
ATOM 1623 C CA . ASP A 1 207 ? -0.483 -23.914 -22.471 1.00 92.12 207 ASP A CA 1
ATOM 1624 C C . ASP A 1 207 ? -1.842 -23.289 -22.856 1.00 92.12 207 ASP A C 1
ATOM 1626 O O . ASP A 1 207 ? -2.856 -23.985 -22.898 1.00 92.12 207 ASP A O 1
ATOM 1630 N N . GLY A 1 208 ? -1.896 -21.975 -23.114 1.00 90.94 208 GLY A N 1
ATOM 1631 C CA . GLY A 1 208 ? -3.113 -21.254 -23.508 1.00 90.94 208 GLY A CA 1
ATOM 1632 C C . GLY A 1 208 ? -3.468 -20.076 -22.597 1.00 90.94 208 GLY A C 1
ATOM 1633 O O . GLY A 1 208 ? -2.643 -19.588 -21.822 1.00 90.94 208 GLY A O 1
ATOM 1634 N N . LEU A 1 209 ? -4.705 -19.586 -22.710 1.00 89.88 209 LEU A N 1
ATOM 1635 C CA . LEU A 1 209 ? -5.215 -18.457 -21.925 1.00 89.88 209 LEU A CA 1
ATOM 1636 C C . LEU A 1 209 ? -5.734 -18.923 -20.562 1.00 89.88 209 LEU A C 1
ATOM 1638 O O . LEU A 1 209 ? -6.514 -19.871 -20.470 1.00 89.88 209 LEU A O 1
ATOM 1642 N N . ARG A 1 210 ? -5.340 -18.217 -19.502 1.00 88.31 210 ARG A N 1
ATOM 1643 C CA . ARG A 1 210 ? -5.871 -18.393 -18.148 1.00 88.31 210 ARG A CA 1
ATOM 1644 C C . ARG A 1 210 ? -6.724 -17.195 -17.771 1.00 88.31 210 ARG A C 1
ATOM 1646 O O . ARG A 1 210 ? -6.298 -16.060 -17.955 1.00 88.31 210 ARG A O 1
ATOM 1653 N N . SER A 1 211 ? -7.900 -17.447 -17.209 1.00 86.69 211 SER A N 1
ATOM 1654 C CA . SER A 1 211 ? -8.741 -16.391 -16.645 1.00 86.69 211 SER A CA 1
ATOM 1655 C C . SER A 1 211 ? -8.053 -15.736 -15.443 1.00 86.69 211 SER A C 1
ATOM 1657 O O . SER A 1 211 ? -7.460 -16.419 -14.605 1.00 86.69 211 SER A O 1
ATOM 1659 N N . GLY A 1 212 ? -8.182 -14.419 -15.333 1.00 84.62 212 GLY A N 1
ATOM 1660 C CA . GLY A 1 212 ? -7.637 -13.599 -14.258 1.00 84.62 212 GLY A CA 1
ATOM 1661 C C . GLY A 1 212 ? -6.167 -13.200 -14.426 1.00 84.62 212 GLY A C 1
ATOM 1662 O O . GLY A 1 212 ? -5.550 -13.343 -15.485 1.00 84.62 212 GLY A O 1
ATOM 1663 N N . LEU A 1 213 ? -5.617 -12.669 -13.333 1.00 86.12 213 LEU A N 1
ATOM 1664 C CA . LEU A 1 213 ? -4.230 -12.226 -13.214 1.00 86.12 213 LEU A CA 1
ATOM 1665 C C . LEU A 1 213 ? -3.377 -13.364 -12.643 1.00 86.12 213 LEU A C 1
ATOM 1667 O O . LEU A 1 213 ? -3.276 -13.525 -11.429 1.00 86.12 213 LEU A O 1
ATOM 1671 N N . ALA A 1 214 ? -2.767 -14.166 -13.515 1.00 84.81 214 ALA A N 1
ATOM 1672 C CA . ALA A 1 214 ? -1.975 -15.334 -13.122 1.00 84.81 214 ALA A CA 1
ATOM 1673 C C . ALA A 1 214 ? -0.485 -14.988 -12.922 1.00 84.81 214 ALA A C 1
ATOM 1675 O O . ALA A 1 214 ? 0.396 -15.670 -13.444 1.00 84.81 214 ALA A O 1
ATOM 1676 N N . TYR A 1 215 ? -0.203 -13.912 -12.184 1.00 89.00 215 TYR A N 1
ATOM 1677 C CA . TYR A 1 215 ? 1.155 -13.429 -11.917 1.00 89.00 215 TYR A CA 1
ATOM 1678 C C . TYR A 1 215 ? 1.523 -13.625 -10.445 1.00 89.00 215 TYR A C 1
ATOM 1680 O O . TYR A 1 215 ? 0.697 -13.396 -9.563 1.00 89.00 215 TYR A O 1
ATOM 1688 N N . ALA A 1 216 ? 2.776 -13.995 -10.170 1.00 91.50 216 ALA A N 1
ATOM 1689 C CA . ALA A 1 216 ? 3.308 -13.972 -8.809 1.00 91.50 216 ALA A CA 1
ATOM 1690 C C . ALA A 1 216 ? 3.441 -12.507 -8.342 1.00 91.50 216 ALA A C 1
ATOM 1692 O O . ALA A 1 216 ? 4.109 -11.733 -9.039 1.00 91.50 216 ALA A O 1
ATOM 1693 N N . PRO A 1 217 ? 2.791 -12.097 -7.238 1.00 94.25 217 PRO A N 1
ATOM 1694 C CA . PRO A 1 217 ? 2.794 -10.706 -6.796 1.00 94.25 217 PRO A CA 1
ATOM 1695 C C . PRO A 1 217 ? 4.160 -10.291 -6.243 1.00 94.25 217 PRO A C 1
ATOM 1697 O O . PRO A 1 217 ? 4.870 -11.115 -5.686 1.00 94.25 217 PRO A O 1
ATOM 1700 N N . MET A 1 218 ? 4.522 -9.014 -6.392 1.00 95.44 218 MET A N 1
ATOM 1701 C CA . MET A 1 218 ? 5.716 -8.463 -5.736 1.00 95.44 218 MET A CA 1
ATOM 1702 C C . MET A 1 218 ? 5.445 -8.207 -4.250 1.00 95.44 218 MET A C 1
ATOM 1704 O O . MET A 1 218 ? 6.270 -8.512 -3.396 1.00 95.44 218 MET A O 1
ATOM 1708 N N . TYR A 1 219 ? 4.248 -7.700 -3.953 1.00 97.00 219 TYR A N 1
ATOM 1709 C CA . TYR A 1 219 ? 3.819 -7.366 -2.603 1.00 97.00 219 TYR A CA 1
ATOM 1710 C C . TYR A 1 219 ? 2.510 -8.057 -2.260 1.00 97.00 219 TYR A C 1
ATOM 1712 O O . TYR A 1 219 ? 1.610 -8.199 -3.099 1.00 97.00 219 TYR A O 1
ATOM 1720 N N . LEU A 1 220 ? 2.394 -8.454 -1.002 1.00 98.06 220 LEU A N 1
ATOM 1721 C CA . LEU A 1 220 ? 1.186 -9.004 -0.418 1.00 98.06 220 LEU A CA 1
ATOM 1722 C C . LEU A 1 220 ? 0.488 -7.904 0.365 1.00 98.06 220 LEU A C 1
ATOM 1724 O O . LEU A 1 220 ? 1.106 -7.196 1.155 1.00 98.06 220 LEU A O 1
ATOM 1728 N N . LEU A 1 221 ? -0.815 -7.769 0.157 1.00 98.19 221 LEU A N 1
ATOM 1729 C CA . LEU A 1 221 ? -1.668 -6.909 0.959 1.00 98.19 221 LEU A CA 1
ATOM 1730 C C . LEU A 1 221 ? -2.753 -7.773 1.592 1.00 98.19 221 LEU A C 1
ATOM 1732 O O . LEU A 1 221 ? -3.328 -8.650 0.942 1.00 98.19 221 LEU A O 1
ATOM 1736 N N . ALA A 1 222 ? -3.086 -7.491 2.842 1.00 98.31 222 ALA A N 1
ATOM 1737 C CA . ALA A 1 222 ? -4.201 -8.108 3.531 1.00 98.31 222 ALA A CA 1
ATOM 1738 C C . ALA A 1 222 ? -5.178 -7.043 4.013 1.00 98.31 222 ALA A C 1
ATOM 1740 O O . ALA A 1 222 ? -4.798 -6.064 4.655 1.00 98.31 222 ALA A O 1
ATOM 1741 N N . ALA A 1 223 ? -6.453 -7.280 3.733 1.00 98.38 223 ALA A N 1
ATOM 1742 C CA . ALA A 1 223 ? -7.548 -6.620 4.409 1.00 98.38 223 ALA A CA 1
ATOM 1743 C C . ALA A 1 223 ? -8.071 -7.523 5.518 1.00 98.38 223 ALA A C 1
ATOM 1745 O O . ALA A 1 223 ? -8.526 -8.636 5.250 1.00 98.38 223 ALA A O 1
ATOM 1746 N N . CYS A 1 224 ? -8.016 -7.035 6.747 1.00 98.38 224 CYS A N 1
ATOM 1747 C CA . CYS A 1 224 ? -8.246 -7.797 7.961 1.00 98.38 224 CYS A CA 1
ATOM 1748 C C . CYS A 1 224 ? -9.374 -7.161 8.771 1.00 98.38 224 CYS A C 1
ATOM 1750 O O . CYS A 1 224 ? -9.393 -5.949 8.982 1.00 98.38 224 CYS A O 1
ATOM 1752 N N . ALA A 1 225 ? -10.309 -7.977 9.246 1.00 97.25 225 ALA A N 1
ATOM 1753 C CA . ALA A 1 225 ? -11.445 -7.518 10.031 1.00 97.25 225 ALA A CA 1
ATOM 1754 C C . ALA A 1 225 ? -11.836 -8.534 11.111 1.00 97.25 225 ALA A C 1
ATOM 1756 O O . ALA A 1 225 ? -11.570 -9.737 11.007 1.00 97.25 225 ALA A O 1
ATOM 1757 N N . ARG A 1 226 ? -12.513 -8.038 12.152 1.00 93.75 226 ARG A N 1
ATOM 1758 C CA . ARG A 1 226 ? -13.163 -8.880 13.171 1.00 93.75 226 ARG A CA 1
ATOM 1759 C C . ARG A 1 226 ? -14.523 -9.404 12.722 1.00 93.75 226 ARG A C 1
ATOM 1761 O O . ARG A 1 226 ? -14.947 -10.450 13.191 1.00 93.75 226 ARG A O 1
ATOM 1768 N N . GLU A 1 227 ? -15.162 -8.705 11.789 1.00 92.50 227 GLU A N 1
ATOM 1769 C CA . GLU A 1 227 ? -16.469 -9.041 11.233 1.00 92.50 227 GLU A CA 1
ATOM 1770 C C . GLU A 1 227 ? -16.385 -9.094 9.701 1.00 92.50 227 GLU A C 1
ATOM 1772 O O . GLU A 1 227 ? -15.690 -8.273 9.095 1.00 92.50 227 GLU A O 1
ATOM 1777 N N . PRO A 1 228 ? -17.098 -10.019 9.036 1.00 89.12 228 PRO A N 1
ATOM 1778 C CA . PRO A 1 228 ? -16.951 -10.229 7.597 1.00 89.12 228 PRO A CA 1
ATOM 1779 C C . PRO A 1 228 ? -17.490 -9.057 6.764 1.00 89.12 228 PRO A C 1
ATOM 1781 O O . PRO A 1 228 ? -16.990 -8.803 5.669 1.00 89.12 228 PRO A O 1
ATOM 1784 N N . GLY A 1 229 ? -18.480 -8.315 7.280 1.00 88.75 229 GLY A N 1
ATOM 1785 C CA . GLY A 1 229 ? -19.135 -7.220 6.557 1.00 88.75 229 GLY A CA 1
ATOM 1786 C C . GLY A 1 229 ? -18.189 -6.078 6.170 1.00 88.75 229 GLY A C 1
ATOM 1787 O O . GLY A 1 229 ? -18.347 -5.488 5.103 1.00 88.75 229 GLY A O 1
ATOM 1788 N N . ALA A 1 230 ? -17.152 -5.821 6.974 1.00 87.56 230 ALA A N 1
ATOM 1789 C CA . ALA A 1 230 ? -16.174 -4.763 6.708 1.00 87.56 230 ALA A CA 1
ATOM 1790 C C . ALA A 1 230 ? -15.368 -4.993 5.413 1.00 87.56 230 ALA A C 1
ATOM 1792 O O . ALA A 1 230 ? -14.878 -4.039 4.809 1.00 87.56 230 ALA A O 1
ATOM 1793 N N . LEU A 1 231 ? -15.259 -6.246 4.958 1.00 92.56 231 LEU A N 1
ATOM 1794 C CA . LEU A 1 231 ? -14.485 -6.631 3.775 1.00 92.56 231 LEU A CA 1
ATOM 1795 C C . LEU A 1 231 ? -15.248 -6.455 2.455 1.00 92.56 231 LEU A C 1
ATOM 1797 O O . LEU A 1 231 ? -14.628 -6.502 1.390 1.00 92.56 231 LEU A O 1
ATOM 1801 N N . ALA A 1 232 ? -16.571 -6.266 2.505 1.00 89.31 232 ALA A N 1
ATOM 1802 C CA . ALA A 1 232 ? -17.419 -6.158 1.316 1.00 89.31 232 ALA A CA 1
ATOM 1803 C C . ALA A 1 232 ? -17.193 -4.854 0.530 1.00 89.31 232 ALA A C 1
ATOM 1805 O O . ALA A 1 232 ? -17.433 -4.813 -0.671 1.00 89.31 232 ALA A O 1
ATOM 1806 N N . ALA A 1 233 ? -16.694 -3.805 1.192 1.00 87.50 233 ALA A N 1
ATOM 1807 C CA . ALA A 1 233 ? -16.429 -2.506 0.570 1.00 87.50 233 ALA A CA 1
ATOM 1808 C C . ALA A 1 233 ? -15.193 -2.496 -0.351 1.00 87.50 233 ALA A C 1
ATOM 1810 O O . ALA A 1 233 ? -14.983 -1.536 -1.089 1.00 87.50 233 ALA A O 1
ATOM 1811 N N . LEU A 1 234 ? -14.355 -3.537 -0.301 1.00 92.56 234 LEU A N 1
ATOM 1812 C CA . LEU A 1 234 ? -13.136 -3.623 -1.103 1.00 92.56 234 LEU A CA 1
ATOM 1813 C C . LEU A 1 234 ? -13.421 -4.223 -2.486 1.00 92.56 234 LEU A C 1
ATOM 1815 O O . LEU A 1 234 ? -14.069 -5.275 -2.563 1.00 92.56 234 LEU A O 1
ATOM 1819 N N . PRO A 1 235 ? -12.876 -3.642 -3.569 1.00 91.81 235 PRO A N 1
ATOM 1820 C CA . PRO A 1 235 ? -13.088 -4.154 -4.917 1.00 91.81 235 PRO A CA 1
ATOM 1821 C C . PRO A 1 235 ? -12.446 -5.538 -5.106 1.00 91.81 235 PRO A C 1
ATOM 1823 O O . PRO A 1 235 ? -11.609 -5.975 -4.314 1.00 91.81 235 PRO A O 1
ATOM 1826 N N . ALA A 1 236 ? -12.840 -6.249 -6.164 1.00 88.62 236 ALA A N 1
ATOM 1827 C CA . ALA A 1 236 ? -12.170 -7.487 -6.578 1.00 88.62 236 ALA A CA 1
ATOM 1828 C C . ALA A 1 236 ? -10.846 -7.208 -7.314 1.00 88.62 236 ALA A C 1
ATOM 1830 O O . ALA A 1 236 ? -9.904 -7.987 -7.201 1.00 88.62 236 ALA A O 1
ATOM 1831 N N . LEU A 1 237 ? -10.774 -6.080 -8.028 1.00 88.56 237 LEU A N 1
ATOM 1832 C CA . LEU A 1 237 ? -9.608 -5.604 -8.764 1.00 88.56 237 LEU A CA 1
ATOM 1833 C C . LEU A 1 237 ? -9.485 -4.088 -8.587 1.00 88.56 237 LEU A C 1
ATOM 1835 O O . LEU A 1 237 ? -10.480 -3.368 -8.642 1.00 88.56 237 LEU A O 1
ATOM 1839 N N . SER A 1 238 ? -8.261 -3.605 -8.401 1.00 91.19 238 SER A N 1
ATOM 1840 C CA . SER A 1 238 ? -7.942 -2.181 -8.400 1.00 91.19 238 SER A CA 1
ATOM 1841 C C . SER A 1 238 ? -6.816 -1.936 -9.395 1.00 91.19 238 SER A C 1
ATOM 1843 O O . SER A 1 238 ? -5.767 -2.567 -9.297 1.00 91.19 238 SER A O 1
ATOM 1845 N N . LEU A 1 239 ? -7.041 -1.028 -10.342 1.00 90.38 239 LEU A N 1
ATOM 1846 C CA . LEU A 1 239 ? -6.038 -0.566 -11.298 1.00 90.38 239 LEU A CA 1
ATOM 1847 C C . LEU A 1 239 ? -5.613 0.850 -10.913 1.00 90.38 239 LEU A C 1
ATOM 1849 O O . LEU A 1 239 ? -6.448 1.661 -10.506 1.00 90.38 239 LEU A O 1
ATOM 1853 N N . HIS A 1 240 ? -4.322 1.140 -11.032 1.00 91.44 240 HIS A N 1
ATOM 1854 C CA . HIS A 1 240 ? -3.764 2.442 -10.699 1.00 91.44 240 HIS A CA 1
ATOM 1855 C C . HIS A 1 240 ? -2.767 2.892 -11.757 1.00 91.44 240 HIS A C 1
ATOM 1857 O O . HIS A 1 240 ? -1.990 2.097 -12.282 1.00 91.44 240 HIS A O 1
ATOM 1863 N N . GLY A 1 241 ? -2.805 4.186 -12.036 1.00 90.69 241 GLY A N 1
ATOM 1864 C CA . GLY A 1 241 ? -1.837 4.880 -12.857 1.00 90.69 241 GLY A CA 1
ATOM 1865 C C . GLY A 1 241 ? -2.009 6.384 -12.710 1.00 90.69 241 GLY A C 1
ATOM 1866 O O . GLY A 1 241 ? -2.871 6.851 -11.957 1.00 90.69 241 GLY A O 1
ATOM 1867 N N . ASP A 1 242 ? -1.201 7.134 -13.444 1.00 89.69 242 ASP A N 1
ATOM 1868 C CA . ASP A 1 242 ? -1.278 8.585 -13.525 1.00 89.69 242 ASP A CA 1
ATOM 1869 C C . ASP A 1 242 ? -1.599 9.053 -14.953 1.00 89.69 242 ASP A C 1
ATOM 1871 O O . ASP A 1 242 ? -1.350 8.349 -15.930 1.00 89.69 242 ASP A O 1
ATOM 1875 N N . LEU A 1 243 ? -2.165 10.258 -15.071 1.00 88.00 243 LEU A N 1
ATOM 1876 C CA . LEU A 1 243 ? -2.596 10.827 -16.355 1.00 88.00 243 LEU A CA 1
ATOM 1877 C C . LEU A 1 243 ? -1.443 11.112 -17.327 1.00 88.00 243 LEU A C 1
ATOM 1879 O O . LEU A 1 243 ? -1.684 11.208 -18.526 1.00 88.00 243 LEU A O 1
ATOM 1883 N N . ALA A 1 244 ? -0.222 11.297 -16.825 1.00 88.81 244 ALA A N 1
ATOM 1884 C CA . ALA A 1 244 ? 0.960 11.496 -17.655 1.00 88.81 244 ALA A CA 1
ATOM 1885 C C . ALA A 1 244 ? 1.585 10.164 -18.101 1.00 88.81 244 ALA A C 1
ATOM 1887 O O . ALA A 1 244 ? 2.563 10.183 -18.849 1.00 88.81 244 ALA A O 1
ATOM 1888 N N . GLU A 1 245 ? 1.035 9.027 -17.652 1.00 89.12 245 GLU A N 1
ATOM 1889 C CA . GLU A 1 245 ? 1.572 7.687 -17.887 1.00 89.12 245 GLU A CA 1
ATOM 1890 C C . GLU A 1 245 ? 3.059 7.611 -17.507 1.00 89.12 245 GLU A C 1
ATOM 1892 O O . GLU A 1 245 ? 3.863 7.000 -18.215 1.00 89.12 245 GLU A O 1
ATOM 1897 N N . SER A 1 246 ? 3.438 8.276 -16.410 1.00 88.25 246 SER A N 1
ATOM 1898 C CA . SER A 1 246 ? 4.829 8.647 -16.126 1.00 88.25 246 SER A CA 1
ATOM 1899 C C . SER A 1 246 ? 5.776 7.449 -16.111 1.00 88.25 246 SER A C 1
ATOM 1901 O O . SER A 1 246 ? 6.834 7.484 -16.735 1.00 88.25 246 SER A O 1
ATOM 1903 N N . VAL A 1 247 ? 5.362 6.343 -15.488 1.00 87.50 247 VAL A N 1
ATOM 1904 C CA . VAL A 1 247 ? 6.151 5.106 -15.445 1.00 87.50 247 VAL A CA 1
ATOM 1905 C C . VAL A 1 247 ? 6.347 4.534 -16.847 1.00 87.50 247 VAL A C 1
ATOM 1907 O O . VAL A 1 247 ? 7.464 4.217 -17.243 1.00 87.50 247 VAL A O 1
ATOM 1910 N N . TYR A 1 248 ? 5.281 4.432 -17.641 1.00 87.56 248 TYR A N 1
ATOM 1911 C CA . TYR A 1 248 ? 5.384 3.903 -19.001 1.00 87.56 248 TYR A CA 1
ATOM 1912 C C . TYR A 1 248 ? 6.209 4.816 -19.916 1.00 87.56 248 TYR A C 1
ATOM 1914 O O . TYR A 1 248 ? 6.989 4.324 -20.735 1.00 87.56 248 TYR A O 1
ATOM 1922 N N . ALA A 1 249 ? 6.068 6.135 -19.770 1.00 87.56 249 ALA A N 1
ATOM 1923 C CA . ALA A 1 249 ? 6.866 7.113 -20.495 1.00 87.56 249 ALA A CA 1
ATOM 1924 C C . ALA A 1 249 ? 8.364 6.938 -20.202 1.00 87.56 249 ALA A C 1
ATOM 1926 O O . ALA A 1 249 ? 9.143 6.818 -21.150 1.00 87.56 249 ALA A O 1
ATOM 1927 N N . ASP A 1 250 ? 8.740 6.807 -18.927 1.00 87.12 250 ASP A N 1
ATOM 1928 C CA . ASP A 1 250 ? 10.123 6.566 -18.504 1.00 87.12 250 ASP A CA 1
ATOM 1929 C C . ASP A 1 250 ? 10.689 5.271 -19.112 1.00 87.12 250 ASP A C 1
ATOM 1931 O O . ASP A 1 250 ? 11.767 5.283 -19.714 1.00 87.12 250 ASP A O 1
ATOM 1935 N N . TYR A 1 251 ? 9.943 4.161 -19.037 1.00 88.00 251 TYR A N 1
ATOM 1936 C CA . TYR A 1 251 ? 10.348 2.887 -19.648 1.00 88.00 251 TYR A CA 1
ATOM 1937 C C . TYR A 1 251 ? 10.532 2.993 -21.161 1.00 88.00 251 TYR A C 1
ATOM 1939 O O . TYR A 1 251 ? 11.510 2.496 -21.726 1.00 88.00 251 TYR A O 1
ATOM 1947 N N . ARG A 1 252 ? 9.583 3.636 -21.844 1.00 89.50 252 ARG A N 1
ATOM 1948 C CA . ARG A 1 252 ? 9.629 3.820 -23.296 1.00 89.50 252 ARG A CA 1
ATOM 1949 C C . ARG A 1 252 ? 10.847 4.642 -23.706 1.00 89.50 252 ARG A C 1
ATOM 1951 O O . ARG A 1 252 ? 11.489 4.310 -24.707 1.00 89.50 252 ARG A O 1
ATOM 1958 N N . ASP A 1 253 ? 11.158 5.693 -22.961 1.00 90.00 253 ASP A N 1
ATOM 1959 C CA . ASP A 1 253 ? 12.292 6.568 -23.244 1.00 90.00 253 ASP A CA 1
ATOM 1960 C C . ASP A 1 253 ? 13.621 5.848 -22.989 1.00 90.00 253 ASP A C 1
ATOM 1962 O O . ASP A 1 253 ? 14.531 5.925 -23.819 1.00 90.00 253 ASP A O 1
ATOM 1966 N N . GLU A 1 254 ? 13.705 5.047 -21.926 1.00 90.50 254 GLU A N 1
ATOM 1967 C CA . GLU A 1 254 ? 14.860 4.192 -21.642 1.00 90.50 254 GLU A CA 1
ATOM 1968 C C . GLU A 1 254 ? 15.103 3.167 -22.759 1.00 90.50 254 GLU A C 1
ATOM 1970 O O . GLU A 1 254 ? 16.209 3.058 -23.293 1.00 90.50 254 GLU A O 1
ATOM 1975 N N . VAL A 1 255 ? 14.052 2.476 -23.210 1.00 92.12 255 VAL A N 1
ATOM 1976 C CA . VAL A 1 255 ? 14.139 1.530 -24.335 1.00 92.12 255 VAL A CA 1
ATOM 1977 C C . VAL A 1 255 ? 14.587 2.230 -25.621 1.00 92.12 255 VAL A C 1
ATOM 1979 O O . VAL A 1 255 ? 15.397 1.681 -26.373 1.00 92.12 255 VAL A O 1
ATOM 1982 N N . ARG A 1 256 ? 14.096 3.446 -25.894 1.00 92.69 256 ARG A N 1
ATOM 1983 C CA . ARG A 1 256 ? 14.522 4.235 -27.063 1.00 92.69 256 ARG A CA 1
ATOM 1984 C C . ARG A 1 256 ? 16.000 4.602 -26.986 1.00 92.69 256 ARG A C 1
ATOM 1986 O O . ARG A 1 256 ? 16.705 4.413 -27.979 1.00 92.69 256 ARG A O 1
ATOM 1993 N N . ARG A 1 257 ? 16.476 5.073 -25.828 1.00 93.88 257 ARG A N 1
ATOM 1994 C CA . ARG A 1 257 ? 17.899 5.381 -25.608 1.00 93.88 257 ARG A CA 1
ATOM 1995 C C . ARG A 1 257 ? 18.773 4.150 -25.800 1.00 93.88 257 ARG A C 1
ATOM 1997 O O . ARG A 1 257 ? 19.748 4.224 -26.541 1.00 93.88 257 ARG A O 1
ATOM 2004 N N . ASN A 1 258 ? 18.382 3.015 -25.229 1.00 94.56 258 ASN A N 1
ATOM 2005 C CA . ASN A 1 258 ? 19.145 1.774 -25.341 1.00 94.56 258 ASN A CA 1
ATOM 2006 C C . ASN A 1 258 ? 19.209 1.254 -26.783 1.00 94.56 258 ASN A C 1
ATOM 2008 O O . ASN A 1 258 ? 20.272 0.843 -27.245 1.00 94.56 258 ASN A O 1
ATOM 2012 N N . ARG A 1 259 ? 18.116 1.356 -27.549 1.00 94.50 259 ARG A N 1
ATOM 2013 C CA . ARG A 1 259 ? 18.133 1.034 -28.987 1.00 94.50 259 ARG A CA 1
ATOM 2014 C C . ARG A 1 259 ? 19.030 1.979 -29.788 1.00 94.50 259 ARG A C 1
ATOM 2016 O O . ARG A 1 259 ? 19.762 1.516 -30.659 1.00 94.50 259 ARG A O 1
ATOM 2023 N N . ALA A 1 260 ? 18.992 3.279 -29.496 1.00 94.81 260 ALA A N 1
ATOM 2024 C CA . ALA A 1 260 ? 19.850 4.261 -30.157 1.00 94.81 260 ALA A CA 1
ATOM 2025 C C . ALA A 1 260 ? 21.336 4.022 -29.841 1.00 94.81 260 ALA A C 1
ATOM 2027 O O . ALA A 1 260 ? 22.165 4.039 -30.749 1.00 94.81 260 ALA A O 1
ATOM 2028 N N . ALA A 1 261 ? 21.663 3.731 -28.580 1.00 95.50 261 ALA A N 1
ATOM 2029 C CA . ALA A 1 261 ? 23.014 3.382 -28.154 1.00 95.50 261 ALA A CA 1
ATOM 2030 C C . ALA A 1 261 ? 23.511 2.107 -28.850 1.00 95.50 261 ALA A C 1
ATOM 2032 O O . ALA A 1 261 ? 24.608 2.108 -29.401 1.00 95.50 261 ALA A O 1
ATOM 2033 N N . ALA A 1 262 ? 22.687 1.055 -28.914 1.00 96.00 262 ALA A N 1
ATOM 2034 C CA . ALA A 1 262 ? 23.032 -0.181 -29.615 1.00 96.00 262 ALA A CA 1
ATOM 2035 C C . ALA A 1 262 ? 23.301 0.050 -31.113 1.00 96.00 262 ALA A C 1
ATOM 2037 O O . ALA A 1 262 ? 24.281 -0.459 -31.652 1.00 96.00 262 ALA A O 1
ATOM 2038 N N . ALA A 1 263 ? 22.475 0.864 -31.780 1.00 96.12 263 ALA A N 1
ATOM 2039 C CA . ALA A 1 263 ? 22.692 1.227 -33.180 1.00 96.12 263 ALA A CA 1
ATOM 2040 C C . ALA A 1 263 ? 23.993 2.023 -33.380 1.00 96.12 263 ALA A C 1
ATOM 2042 O O . ALA A 1 263 ? 24.713 1.801 -34.354 1.00 96.12 263 ALA A O 1
ATOM 2043 N N . HIS A 1 264 ? 24.319 2.927 -32.452 1.00 96.50 2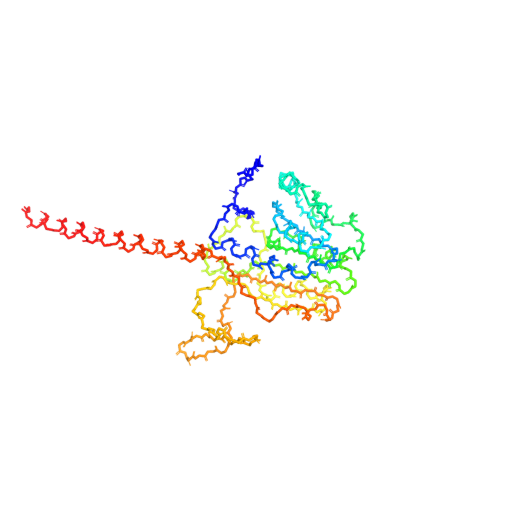64 HIS A N 1
ATOM 2044 C CA . HIS A 1 264 ? 25.559 3.696 -32.499 1.00 96.50 264 HIS A CA 1
ATOM 2045 C C . HIS A 1 264 ? 26.797 2.821 -32.264 1.00 96.50 264 HIS A C 1
ATOM 2047 O O . HIS A 1 264 ? 27.769 2.942 -33.005 1.00 96.50 264 HIS A O 1
ATOM 2053 N N . ILE A 1 265 ? 26.746 1.898 -31.298 1.00 97.44 265 ILE A N 1
ATOM 2054 C CA . ILE A 1 265 ? 27.816 0.921 -31.047 1.00 97.44 265 ILE A CA 1
ATOM 2055 C C . ILE A 1 265 ? 28.062 0.080 -32.302 1.00 97.44 265 ILE A C 1
ATOM 2057 O O . ILE A 1 265 ? 29.193 0.018 -32.772 1.00 97.44 265 ILE A O 1
ATOM 2061 N N . ALA A 1 266 ? 27.006 -0.470 -32.909 1.00 96.56 266 ALA A N 1
ATOM 2062 C CA . ALA A 1 266 ? 27.128 -1.256 -34.136 1.00 96.56 266 ALA A CA 1
ATOM 2063 C C . ALA A 1 266 ? 27.737 -0.445 -35.299 1.00 96.56 266 ALA A C 1
ATOM 2065 O O . ALA A 1 266 ? 28.540 -0.964 -36.076 1.00 96.56 266 ALA A O 1
ATOM 2066 N N . HIS A 1 267 ? 27.388 0.841 -35.414 1.00 96.75 267 HIS A N 1
ATOM 2067 C CA . HIS A 1 267 ? 27.985 1.739 -36.403 1.00 96.75 267 HIS A CA 1
ATOM 2068 C C . HIS A 1 267 ? 29.489 1.945 -36.168 1.00 96.75 267 HIS A C 1
ATOM 2070 O O . HIS A 1 267 ? 30.279 1.800 -37.103 1.00 96.75 267 HIS A O 1
ATOM 2076 N N . LEU A 1 268 ? 29.886 2.234 -34.925 1.00 97.31 268 LEU A N 1
ATOM 2077 C CA . LEU A 1 268 ? 31.288 2.413 -34.545 1.00 97.31 268 LEU A CA 1
ATOM 2078 C C . LEU A 1 268 ? 32.107 1.130 -34.741 1.00 97.31 268 LEU A C 1
ATOM 2080 O O . LEU A 1 268 ? 33.234 1.193 -35.228 1.00 97.31 268 LEU A O 1
ATOM 2084 N N . GLU A 1 269 ? 31.549 -0.036 -34.412 1.00 97.00 269 GLU A N 1
ATOM 2085 C CA . GLU A 1 269 ? 32.194 -1.336 -34.636 1.00 97.00 269 GLU A CA 1
ATOM 2086 C C . GLU A 1 269 ? 32.443 -1.599 -36.127 1.00 97.00 269 GLU A C 1
ATOM 2088 O O . GLU A 1 269 ? 33.536 -2.032 -36.506 1.00 97.00 269 GLU A O 1
ATOM 2093 N N . ALA A 1 270 ? 31.470 -1.279 -36.985 1.00 96.00 270 ALA A N 1
ATOM 2094 C CA . ALA A 1 270 ? 31.616 -1.400 -38.434 1.00 96.00 270 ALA A CA 1
ATOM 2095 C C . ALA A 1 270 ? 32.689 -0.445 -38.990 1.00 96.00 270 ALA A C 1
ATOM 2097 O O . ALA A 1 270 ? 33.499 -0.837 -39.836 1.00 96.00 270 ALA A O 1
ATOM 2098 N N . GLU A 1 271 ? 32.732 0.797 -38.503 1.00 96.44 271 GLU A N 1
ATOM 2099 C CA . GLU A 1 271 ? 33.757 1.765 -38.895 1.00 96.44 271 GLU A CA 1
ATOM 2100 C C . GLU A 1 271 ? 35.160 1.332 -38.449 1.00 96.44 271 GLU A C 1
ATOM 2102 O O . GLU A 1 271 ? 36.107 1.376 -39.239 1.00 96.44 271 GLU A O 1
ATOM 2107 N N . LEU A 1 272 ? 35.290 0.847 -37.215 1.00 96.25 272 LEU A N 1
ATOM 2108 C CA . LEU A 1 272 ? 36.549 0.357 -36.664 1.00 96.25 272 LEU A CA 1
ATOM 2109 C C . LEU A 1 272 ? 37.069 -0.868 -37.432 1.00 96.25 272 LEU A C 1
ATOM 2111 O O . LEU A 1 272 ? 38.264 -0.955 -37.714 1.00 96.25 272 LEU A O 1
ATOM 2115 N N . ALA A 1 273 ? 36.183 -1.795 -37.811 1.00 94.62 273 ALA A N 1
ATOM 2116 C CA . ALA A 1 273 ? 36.533 -2.942 -38.646 1.00 94.62 273 ALA A CA 1
ATOM 2117 C C . ALA A 1 273 ? 37.038 -2.506 -40.031 1.00 94.62 273 ALA A C 1
ATOM 2119 O O . ALA A 1 273 ? 38.058 -3.014 -40.502 1.00 94.62 273 ALA A O 1
ATOM 2120 N N . ARG A 1 274 ? 36.379 -1.517 -40.654 1.00 94.69 274 ARG A N 1
ATOM 2121 C CA . ARG A 1 274 ? 36.817 -0.933 -41.931 1.00 94.69 274 ARG A CA 1
ATOM 2122 C C . ARG A 1 274 ? 38.212 -0.318 -41.820 1.00 94.69 274 ARG A C 1
ATOM 2124 O O . ARG A 1 274 ? 39.044 -0.572 -42.683 1.00 94.69 274 ARG A O 1
ATOM 2131 N N . LEU A 1 275 ? 38.470 0.462 -40.770 1.00 94.19 275 LEU A N 1
ATOM 2132 C CA . LEU A 1 275 ? 39.769 1.107 -40.556 1.00 94.19 275 LEU A CA 1
ATOM 2133 C C . LEU A 1 275 ? 40.882 0.087 -40.270 1.00 94.19 275 LEU A C 1
ATOM 2135 O O . LEU A 1 275 ? 41.990 0.237 -40.773 1.00 94.19 275 LEU A O 1
ATOM 2139 N N . ARG A 1 276 ? 40.589 -0.980 -39.515 1.00 92.50 276 ARG A N 1
ATOM 2140 C CA . ARG A 1 276 ? 41.547 -2.068 -39.242 1.00 92.50 276 ARG A CA 1
ATOM 2141 C C . ARG A 1 276 ? 41.868 -2.919 -40.469 1.00 92.50 276 ARG A C 1
ATOM 2143 O O . ARG A 1 276 ? 42.979 -3.410 -40.565 1.00 92.50 276 ARG A O 1
ATOM 2150 N N . GLY A 1 277 ? 40.921 -3.095 -41.391 1.00 83.25 277 GLY A N 1
ATOM 2151 C CA . GLY A 1 277 ? 41.152 -3.807 -42.653 1.00 83.25 277 GLY A CA 1
ATOM 2152 C C . GLY A 1 277 ? 41.914 -2.998 -43.712 1.00 83.25 277 GLY A C 1
ATOM 2153 O O . GLY A 1 277 ? 42.214 -3.532 -44.775 1.00 83.25 277 GLY A O 1
ATOM 2154 N N . GLN A 1 278 ? 42.187 -1.715 -43.450 1.00 66.62 278 GLN A N 1
ATOM 2155 C CA . GLN A 1 278 ? 42.949 -0.810 -44.321 1.00 66.62 278 GLN A CA 1
ATOM 2156 C C . GLN A 1 278 ? 44.403 -0.596 -43.852 1.00 66.62 278 GLN A C 1
ATOM 2158 O O . GLN A 1 278 ? 45.139 0.132 -44.520 1.00 66.62 278 GLN A O 1
ATOM 2163 N N . ALA A 1 279 ? 44.801 -1.204 -42.728 1.00 53.84 279 ALA A N 1
ATOM 2164 C CA . ALA A 1 279 ? 46.146 -1.170 -42.147 1.00 53.84 279 ALA A CA 1
ATOM 2165 C C . ALA A 1 279 ? 46.868 -2.507 -42.364 1.00 53.84 279 ALA A C 1
ATOM 2167 O O . ALA A 1 279 ? 48.105 -2.470 -42.544 1.00 53.84 279 ALA A O 1
#

Sequence (279 aa):
MSEHPVLPFTGERYTPERGREIAYEHWHRYALARPLAAGRRVLDAACGEGYGSALMARAGGRVLGLDLDPQAVEHARARYAGIPQLVYEQADATALRHLPDASFDLILSFETLEHVQAQEPLLDGFARLLAPGGLLLVSTPDKRVYTDLTGEANPHHVRELYRDEFEALLAPRFPHRRLFGQKLLFQSVVWDLAADGAWEASTATPDGLRSGLAYAPMYLLAACAREPGALAALPALSLHGDLAESVYADYRDEVRRNRAAAAHIAHLEAELARLRGQA

Radius of gyration: 22.32 Å; Cα contacts (8 Å, |Δi|>4): 441; chains: 1; bounding box: 67×50×69 Å

Nearest PDB structures (foldseek):
  8ys9-assembly2_B  TM=6.799E-01  e=8.364E-11  Rubellimicrobium thermophilum DSM 16684
  2yr0-assembly2_B  TM=6.960E-01  e=8.458E-10  Thermus thermophilus HB8
  2yqz-assembly2_B  TM=7.415E-01  e=2.365E-09  Thermus thermophilus HB8
  3mer-assembly2_B  TM=7.436E-01  e=7.604E-08  Synechocystis sp. PCC 6803
  2kw5-assembly1_A  TM=5.970E-01  e=2.268E-07  Synechocystis sp. PCC 6803

Solvent-accessible surface area (backbone atoms only — not comparable to full-atom values): 15970 Å² total; per-residue (Å²): 130,82,92,60,82,79,77,82,78,82,81,85,55,84,51,91,89,48,69,48,67,67,36,54,62,56,50,38,58,45,59,70,47,28,83,70,22,49,81,27,35,31,37,24,42,56,32,52,51,28,67,57,38,52,49,27,25,76,43,47,12,42,23,41,27,24,20,68,50,60,68,34,32,53,46,25,44,68,72,50,62,92,40,91,50,52,46,64,44,70,40,54,60,59,65,48,81,89,57,63,68,48,62,22,44,31,37,37,31,59,74,43,50,25,59,34,87,56,47,66,49,26,51,52,36,50,53,47,28,40,19,90,67,10,37,37,41,39,27,32,56,21,32,62,48,47,29,73,68,67,67,52,78,62,89,66,54,71,43,72,36,44,68,67,54,51,51,61,69,44,48,88,71,27,83,29,71,46,81,44,70,42,62,95,74,95,75,92,84,86,80,65,95,84,64,89,87,84,86,88,55,65,33,84,49,99,92,43,80,38,84,34,83,87,65,87,36,40,28,39,34,38,41,34,15,82,39,68,73,51,59,69,82,56,75,97,74,86,87,78,84,57,97,78,41,56,48,61,49,52,52,53,51,51,52,52,51,51,52,52,51,52,54,47,51,54,49,51,52,54,52,51,51,55,56,61,75,73,111